Protein AF-A0A358RKX1-F1 (afdb_monomer)

Solvent-accessible surface area (backbone atoms only — not comparable to full-atom values): 10922 Å² total; per-residue (Å²): 132,64,94,82,52,64,42,53,46,71,58,44,53,60,52,51,51,53,29,50,52,50,30,49,77,68,78,38,50,88,91,75,50,57,69,67,59,53,49,50,30,48,45,68,79,21,71,92,40,66,77,56,40,58,68,63,70,51,60,43,44,70,68,74,88,38,34,69,73,56,62,76,40,64,39,56,81,74,34,70,64,44,77,47,78,45,34,66,47,25,94,52,29,77,59,53,50,51,49,52,53,47,47,34,53,57,22,74,23,53,29,32,76,47,74,40,66,69,56,52,62,88,62,90,69,43,12,26,72,73,49,63,51,37,30,56,72,54,54,63,78,46,84,91,42,72,66,50,71,68,52,55,52,50,20,52,50,46,32,49,21,53,55,29,23,74,76,69,71,42,57,60,44,90,96,56,80,83,70,72,52,39,73,50,77,83,89,130

Sequence (188 aa):
RGIFAPKSLKRAKRFFARVRKDLQKRGLDPKTCNSQDLYLAWYRQNKKNLALSMLSTMPVFDGEIVRKDLYKNAYKDEQIPCILGVTKNDLLAPYLERIAKTMMKKGNGKVWLSHFYHPLPGDDKGAWHSADLWYIFGLNQHPWRKFGDADYKLSGELRKRYCEFVKTQSPNPQGYAEWKPNTSKEFY

Radius of gyration: 21.3 Å; Cα contacts (8 Å, |Δi|>4): 224; chains: 1; bounding box: 44×41×56 Å

pLDDT: mean 87.49, std 11.15, range [39.44, 97.94]

Mean predicted aligned error: 6.27 Å

Secondary structure (DSS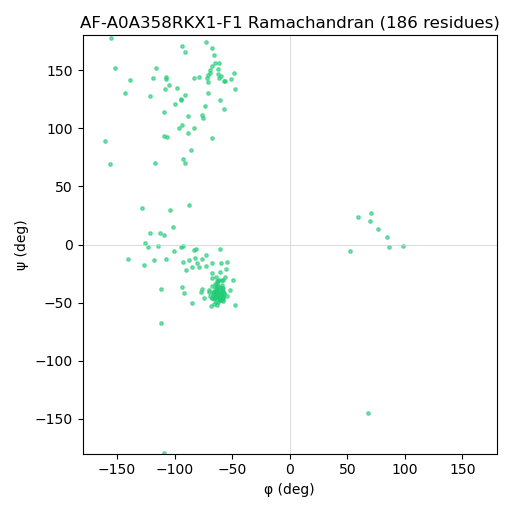P, 8-state):
--TTSPEEHHHHHHHHHHHHHHHHTTT--TTTS-HHHHHHHHHHTTTT-HHHHHHHSS-EE-SSSS-HHHHHHTTTS----EEEEEETB-TTHHHHHHHHHHHHHH-SS-EEEEEE-PPPTTSS--SBTTTTHHHHTTGGG-TTS---HHHHHHHHHHHHHHHHHHHHS----TTS-----B-SSS--

Foldseek 3Di:
DDLQPAAAPVLLVVLVVQLQVQQVVVVHDCVPDDPVSSVVSLCVSCVVPVVVSVVNPHHHCPCPPNPPVCVVCVAPDDDQQDEQEAECLEPCRVPSVVVLVVSLQRHQHFYFYHYHQQAFADDDSTRYDCSCVCLCVVVVPDDPGDDDPVSVVSSVLNVQQVVCCVVPVGSDDPPDDHRGTRNNDDDD

Structure (mmCIF, N/CA/C/O backbone):
data_AF-A0A358RKX1-F1
#
_entry.id   AF-A0A358RKX1-F1
#
loop_
_atom_site.group_PDB
_atom_site.id
_atom_site.type_symbol
_atom_site.label_atom_id
_atom_site.label_alt_id
_atom_site.label_comp_id
_atom_site.label_asym_id
_atom_site.label_entity_id
_atom_site.label_seq_id
_atom_site.pdbx_PDB_ins_code
_atom_site.Cartn_x
_atom_site.Cartn_y
_atom_site.Cartn_z
_atom_site.occupancy
_atom_site.B_iso_or_equiv
_atom_site.auth_seq_id
_atom_site.auth_comp_id
_atom_site.auth_asym_id
_atom_site.auth_atom_id
_atom_site.pdbx_PDB_model_num
ATOM 1 N N . ARG A 1 1 ? -5.593 18.109 6.691 1.00 60.09 1 ARG A N 1
ATOM 2 C CA . ARG A 1 1 ? -5.227 16.675 6.858 1.00 60.09 1 ARG A CA 1
ATOM 3 C C . ARG A 1 1 ? -6.385 15.846 6.315 1.00 60.09 1 ARG A C 1
ATOM 5 O O . ARG A 1 1 ? -7.510 16.156 6.676 1.00 60.09 1 ARG A O 1
ATOM 12 N N . GLY A 1 2 ? -6.135 14.893 5.414 1.00 68.00 2 GLY A N 1
ATOM 13 C CA . GLY A 1 2 ? -7.198 14.101 4.777 1.00 68.00 2 GLY A CA 1
ATOM 14 C C . GLY A 1 2 ? -7.921 13.159 5.745 1.00 68.00 2 GLY A C 1
ATOM 15 O O . GLY A 1 2 ? -7.463 12.939 6.869 1.00 68.00 2 GLY A O 1
ATOM 16 N N . ILE A 1 3 ? -9.036 12.578 5.297 1.00 74.31 3 ILE A N 1
ATOM 17 C CA . ILE A 1 3 ? -9.869 11.671 6.103 1.00 74.31 3 ILE A CA 1
ATOM 18 C C . ILE A 1 3 ? -9.118 10.415 6.575 1.00 74.31 3 ILE A C 1
ATOM 20 O O . ILE A 1 3 ? -9.447 9.896 7.637 1.00 74.31 3 ILE A O 1
ATOM 24 N N . PHE A 1 4 ? -8.051 10.006 5.881 1.00 79.06 4 PHE A N 1
ATOM 25 C CA . PHE A 1 4 ? -7.207 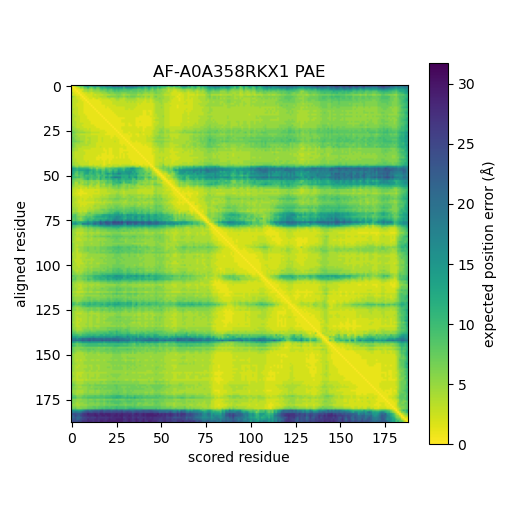8.854 6.232 1.00 79.06 4 PHE A CA 1
ATOM 26 C C . PHE A 1 4 ? -5.987 9.189 7.097 1.00 79.06 4 PHE A C 1
ATOM 28 O O . PHE A 1 4 ? -5.258 8.291 7.498 1.00 79.06 4 PHE A O 1
ATOM 35 N N . ALA A 1 5 ? -5.759 10.463 7.435 1.00 83.25 5 ALA A N 1
ATOM 36 C CA . ALA A 1 5 ? -4.653 10.809 8.325 1.00 83.25 5 ALA A CA 1
ATOM 37 C C . ALA A 1 5 ? -4.841 10.155 9.710 1.00 83.25 5 ALA A C 1
ATOM 39 O O . ALA A 1 5 ? -5.996 10.089 10.176 1.00 83.25 5 ALA A O 1
ATOM 40 N N . PRO A 1 6 ? -3.741 9.766 10.390 1.00 89.19 6 PRO A N 1
ATOM 41 C CA . PRO A 1 6 ? -3.800 9.136 11.699 1.00 89.19 6 PRO A CA 1
ATOM 42 C C . PRO A 1 6 ? -4.657 9.919 12.695 1.00 89.19 6 PRO A C 1
ATOM 44 O O . PRO A 1 6 ? -4.702 11.158 12.690 1.00 89.19 6 PRO A O 1
ATOM 47 N N . LYS A 1 7 ? -5.393 9.200 13.543 1.00 87.19 7 LYS A N 1
ATOM 48 C CA . LYS A 1 7 ? -6.305 9.810 14.524 1.00 87.19 7 LYS A CA 1
ATOM 49 C C . LYS A 1 7 ? -5.602 10.064 15.851 1.00 87.19 7 LYS A C 1
ATOM 51 O O . LYS A 1 7 ? -4.505 9.586 16.101 1.00 87.19 7 LYS A O 1
ATOM 56 N N . SER A 1 8 ? -6.211 10.866 16.724 1.00 89.12 8 SER A N 1
ATOM 57 C CA . SER A 1 8 ? -5.643 11.079 18.057 1.00 89.12 8 SER A CA 1
ATOM 58 C C . SER A 1 8 ? -5.800 9.832 18.924 1.00 89.12 8 SER A C 1
ATOM 60 O O . SER A 1 8 ? -6.862 9.203 18.924 1.00 89.12 8 SER A O 1
ATOM 62 N N . LEU A 1 9 ? -4.792 9.548 19.752 1.00 89.69 9 LEU A N 1
ATOM 63 C CA . LEU A 1 9 ? -4.852 8.481 20.752 1.00 89.69 9 LEU A CA 1
ATOM 64 C C . LEU A 1 9 ? -6.103 8.593 21.645 1.00 89.69 9 LEU A C 1
ATOM 66 O O . LEU A 1 9 ? -6.776 7.600 21.910 1.00 89.69 9 LEU A O 1
ATOM 70 N N . LYS A 1 10 ? -6.502 9.817 22.029 1.00 90.94 10 LYS A N 1
ATOM 71 C CA . LYS A 1 10 ? -7.743 10.081 22.787 1.00 90.94 10 LYS A CA 1
ATOM 72 C C . LYS A 1 10 ? -8.998 9.584 22.061 1.00 90.94 10 LYS A C 1
ATOM 74 O O . LYS A 1 10 ? -9.921 9.080 22.699 1.00 90.94 10 LYS A O 1
ATOM 79 N N . ARG A 1 11 ? -9.084 9.744 20.734 1.00 88.31 11 ARG A N 1
ATOM 80 C CA . ARG A 1 11 ? -10.231 9.254 19.950 1.00 88.31 11 ARG A CA 1
ATOM 81 C C . ARG A 1 11 ? -10.272 7.726 19.948 1.00 88.31 11 ARG A C 1
ATOM 83 O O . ARG A 1 11 ? -11.338 7.178 20.212 1.00 88.31 11 ARG A O 1
ATOM 90 N N . ALA A 1 12 ? -9.136 7.071 19.717 1.00 89.44 12 ALA A N 1
ATOM 91 C CA . ALA A 1 12 ? -9.050 5.614 19.707 1.00 89.44 12 ALA A CA 1
ATOM 92 C C . ALA A 1 12 ? -9.339 5.005 21.087 1.00 89.44 12 ALA A C 1
ATOM 94 O O . ALA A 1 12 ? -10.191 4.128 21.191 1.00 89.44 12 ALA A O 1
ATOM 95 N N . LYS A 1 13 ? -8.753 5.549 22.166 1.00 91.50 13 LYS A N 1
ATOM 96 C CA . LYS A 1 13 ? -9.045 5.124 23.549 1.00 91.50 13 LYS A CA 1
ATOM 97 C C . LYS A 1 13 ? -10.544 5.183 23.862 1.00 91.50 13 LYS A C 1
ATOM 99 O O . LYS A 1 13 ? -11.094 4.229 24.400 1.00 91.50 13 LYS A O 1
ATOM 104 N N . ARG A 1 14 ? -11.235 6.261 23.464 1.00 91.19 14 ARG A N 1
ATOM 105 C CA . ARG A 1 14 ? -12.698 6.380 23.635 1.00 91.19 14 ARG A CA 1
ATOM 106 C C . ARG A 1 14 ? -13.483 5.329 22.854 1.00 91.19 14 ARG A C 1
ATOM 108 O O . ARG A 1 14 ? -14.517 4.878 23.335 1.00 91.19 14 ARG A O 1
ATOM 115 N N . PHE A 1 15 ? -13.037 4.973 21.652 1.00 90.62 15 PHE A N 1
ATOM 116 C CA . PHE A 1 15 ? -13.679 3.931 20.854 1.00 90.62 15 PHE A CA 1
ATOM 117 C C . PHE A 1 15 ? -13.489 2.550 21.500 1.00 90.62 15 PHE A C 1
ATOM 119 O O . PHE A 1 15 ? -14.476 1.886 21.815 1.00 90.62 15 PHE A O 1
ATOM 126 N N . PHE A 1 16 ? -12.249 2.162 21.803 1.00 92.06 16 PHE A N 1
ATOM 127 C CA . PHE A 1 16 ? -11.952 0.853 22.393 1.00 92.06 16 PHE A CA 1
ATOM 128 C C . PHE A 1 16 ? -12.474 0.691 23.826 1.00 92.06 16 PHE A C 1
ATOM 130 O O . PHE A 1 16 ? -12.786 -0.425 24.230 1.00 92.06 16 PHE A O 1
ATOM 137 N N . ALA A 1 17 ? -12.679 1.778 24.577 1.00 94.25 17 ALA A N 1
ATOM 138 C CA . ALA A 1 17 ? -13.387 1.723 25.857 1.00 94.25 17 ALA A CA 1
ATOM 139 C C . ALA A 1 17 ? -14.835 1.219 25.704 1.00 94.25 17 ALA A C 1
ATOM 141 O O . ALA A 1 17 ? -15.315 0.466 26.549 1.00 94.25 17 ALA A O 1
ATOM 142 N N . ARG A 1 18 ? -15.527 1.577 24.611 1.00 93.38 18 ARG A N 1
ATOM 143 C CA . ARG A 1 18 ? -16.876 1.058 24.329 1.00 93.38 18 ARG A CA 1
ATOM 144 C C . ARG A 1 18 ? -16.853 -0.418 23.949 1.00 93.38 18 ARG A C 1
ATOM 146 O O . ARG A 1 18 ? -17.712 -1.160 24.406 1.00 93.38 18 ARG A O 1
ATOM 153 N N . VAL A 1 19 ? -15.854 -0.837 23.169 1.00 93.88 19 VAL A N 1
ATOM 154 C CA . VAL A 1 19 ? -15.639 -2.255 22.831 1.00 93.88 19 VAL A CA 1
ATOM 155 C C . VAL A 1 19 ? -15.394 -3.072 24.102 1.00 93.88 19 VAL A C 1
ATOM 157 O O . VAL A 1 19 ? -16.074 -4.067 24.331 1.00 93.88 19 VAL A O 1
ATOM 160 N N . ARG A 1 20 ? -14.506 -2.601 24.988 1.00 96.06 20 ARG A N 1
ATOM 161 C CA . ARG A 1 20 ? -14.236 -3.241 26.284 1.00 96.06 20 ARG A CA 1
ATOM 162 C C . ARG A 1 20 ? -15.493 -3.333 27.149 1.00 96.06 20 ARG A C 1
ATOM 164 O O . ARG A 1 20 ? -15.754 -4.385 27.717 1.00 96.06 20 ARG A O 1
ATOM 171 N N . LYS A 1 21 ? -16.296 -2.267 27.210 1.00 96.81 21 LYS A N 1
ATOM 172 C CA . LYS A 1 21 ? -17.567 -2.268 27.949 1.00 96.81 21 LYS A CA 1
ATOM 173 C C . LYS A 1 21 ? -18.568 -3.283 27.379 1.00 96.81 21 LYS A C 1
ATOM 175 O O . LYS A 1 21 ? -19.324 -3.871 28.142 1.00 96.81 21 LYS A O 1
ATOM 180 N N . ASP A 1 22 ? -18.593 -3.490 26.061 1.00 96.19 22 ASP A N 1
ATOM 181 C CA . ASP A 1 22 ? -19.456 -4.497 25.423 1.00 96.19 22 ASP A CA 1
ATOM 182 C C . ASP A 1 22 ? -19.051 -5.933 25.794 1.00 96.19 22 ASP A C 1
ATOM 184 O O . ASP A 1 22 ? -19.928 -6.751 26.076 1.00 96.19 22 ASP A O 1
ATOM 188 N N . LEU A 1 23 ? -17.745 -6.212 25.848 1.00 97.69 23 LEU A N 1
ATOM 189 C CA . LEU A 1 23 ? -17.196 -7.501 26.287 1.00 97.69 23 LEU A CA 1
ATOM 190 C C . LEU A 1 23 ? -17.444 -7.751 27.777 1.00 97.69 23 LEU A C 1
ATOM 192 O O . LEU A 1 23 ? -17.953 -8.804 28.146 1.00 97.69 23 LEU A O 1
ATOM 196 N N . GLN A 1 24 ? -17.194 -6.750 28.624 1.00 97.25 24 GLN A N 1
ATOM 197 C CA . GLN A 1 24 ? -17.423 -6.846 30.070 1.00 97.25 24 GLN A CA 1
ATOM 198 C C . GLN A 1 24 ? -18.882 -7.165 30.409 1.00 97.25 24 GLN A C 1
ATOM 200 O O . GLN A 1 24 ? -19.143 -8.004 31.263 1.00 97.25 24 GLN A O 1
ATOM 205 N N . LYS A 1 25 ? -19.845 -6.565 29.694 1.00 97.31 25 LYS A N 1
ATOM 206 C CA . LYS A 1 25 ? -21.278 -6.888 29.837 1.00 97.31 25 LYS A CA 1
ATOM 207 C C . LYS A 1 25 ? -21.621 -8.351 29.534 1.00 97.31 25 LYS A C 1
ATOM 209 O O . LYS A 1 25 ? -22.721 -8.783 29.849 1.00 97.31 25 LYS A O 1
ATOM 214 N N . ARG A 1 26 ? -20.717 -9.077 28.880 1.00 96.44 26 ARG A N 1
ATOM 215 C CA . ARG A 1 26 ? -20.855 -10.486 28.497 1.00 96.44 26 ARG A CA 1
ATOM 216 C C . ARG A 1 26 ? -19.947 -11.403 29.318 1.00 96.44 26 ARG A C 1
ATOM 218 O O . ARG A 1 26 ? -19.833 -12.570 28.981 1.00 96.44 26 ARG A O 1
ATOM 225 N N . GLY A 1 27 ? -19.290 -10.881 30.357 1.00 97.56 27 GLY A N 1
ATOM 226 C CA . GLY A 1 27 ? -18.341 -11.648 31.167 1.00 97.56 27 GLY A CA 1
ATOM 227 C C . GLY A 1 27 ? -17.045 -12.000 30.433 1.00 97.56 27 GLY A C 1
ATOM 228 O O . GLY A 1 27 ? -16.360 -12.933 30.833 1.00 97.56 27 GLY A O 1
ATOM 229 N N . LEU A 1 28 ? -16.709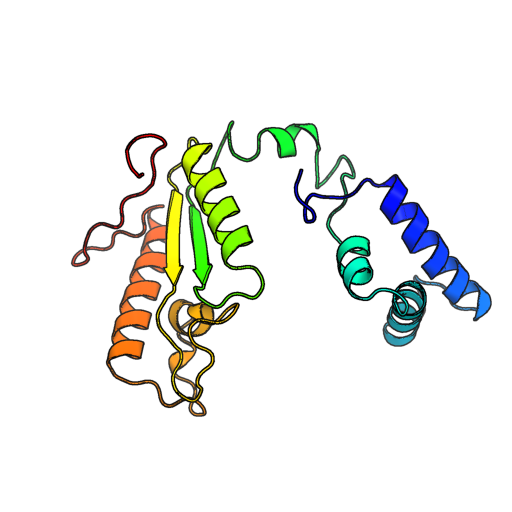 -11.281 29.357 1.00 97.88 28 LEU A N 1
ATOM 230 C CA . LEU A 1 28 ? -15.543 -11.567 28.523 1.00 97.88 28 LEU A CA 1
ATOM 231 C C . LEU A 1 28 ? -14.406 -10.572 28.784 1.00 97.88 28 LEU A C 1
ATOM 233 O O . LEU A 1 28 ? -14.630 -9.357 28.844 1.00 97.88 28 LEU A O 1
ATOM 237 N N . ASP A 1 29 ? -13.176 -11.081 28.869 1.00 95.94 29 ASP A N 1
ATOM 238 C CA . ASP A 1 29 ? -11.952 -10.274 28.884 1.00 95.94 29 ASP A CA 1
ATOM 239 C C . ASP A 1 29 ? -11.386 -10.168 27.455 1.00 95.94 29 ASP A C 1
ATOM 241 O O . ASP A 1 29 ? -11.126 -11.196 26.829 1.00 95.94 29 ASP A O 1
ATOM 245 N N . PRO A 1 30 ? -11.157 -8.950 26.918 1.00 94.50 30 PRO A N 1
ATOM 246 C CA . PRO A 1 30 ? -10.557 -8.761 25.594 1.00 94.50 30 PRO A CA 1
ATOM 247 C C . PRO A 1 30 ? -9.201 -9.450 25.383 1.00 94.50 30 PRO A C 1
ATOM 249 O O . PRO A 1 30 ? -8.801 -9.608 24.233 1.00 94.50 30 PRO A O 1
ATOM 252 N N . LYS A 1 31 ? -8.463 -9.788 26.447 1.00 94.62 31 LYS A N 1
ATOM 253 C CA . LYS A 1 31 ? -7.162 -10.465 26.346 1.00 94.62 31 LYS A CA 1
ATOM 254 C C . LYS A 1 31 ? -7.267 -11.983 26.223 1.00 94.62 31 LYS A C 1
ATOM 256 O O . LYS A 1 31 ? -6.293 -12.601 25.806 1.00 94.62 31 LYS A O 1
ATOM 261 N N . THR A 1 32 ? -8.396 -12.574 26.608 1.00 97.12 32 THR A N 1
ATOM 262 C CA . THR A 1 32 ? -8.551 -14.036 26.701 1.00 97.12 32 THR A CA 1
ATOM 263 C C . THR A 1 32 ? -9.751 -14.574 25.927 1.00 97.12 32 THR A C 1
ATOM 265 O O . THR A 1 32 ? -9.796 -15.768 25.644 1.00 97.12 32 THR A O 1
ATOM 268 N N . CYS A 1 33 ? -10.717 -13.729 25.552 1.00 97.38 33 CYS A N 1
ATOM 269 C CA . CYS A 1 33 ? -11.839 -14.149 24.720 1.00 97.38 33 CYS A CA 1
ATOM 270 C C . CYS A 1 33 ? -11.376 -14.572 23.319 1.00 97.38 33 CYS A C 1
ATOM 272 O O . CYS A 1 33 ? -10.357 -14.099 22.810 1.00 97.38 33 CYS A O 1
ATOM 274 N N . ASN A 1 34 ? -12.170 -15.412 22.653 1.00 97.88 34 ASN A N 1
ATOM 275 C CA . ASN A 1 34 ? -11.898 -15.788 21.269 1.00 97.88 34 ASN A CA 1
ATOM 276 C C . ASN A 1 34 ? -12.023 -14.579 20.311 1.00 97.88 34 ASN A C 1
ATOM 278 O O . ASN A 1 34 ? -12.619 -13.540 20.619 1.00 97.88 34 ASN A O 1
ATOM 282 N N . SER A 1 35 ? -11.457 -14.727 19.113 1.00 96.69 35 SER A N 1
ATOM 283 C CA . SER A 1 35 ? -11.425 -13.672 18.094 1.00 96.69 35 SER A CA 1
ATOM 284 C C . SER A 1 35 ? -12.816 -13.271 17.595 1.00 96.69 35 SER A C 1
ATOM 286 O O . SER A 1 35 ? -13.040 -12.095 17.299 1.00 96.69 35 SER A O 1
ATOM 288 N N . GLN A 1 36 ? -13.758 -14.215 17.535 1.00 97.06 36 GLN A N 1
ATOM 289 C CA . GLN A 1 36 ? -15.128 -13.961 17.098 1.00 97.06 36 GLN A CA 1
ATOM 290 C C . GLN A 1 36 ? -15.849 -13.022 18.069 1.00 97.06 36 GLN A C 1
ATOM 292 O O . GLN A 1 36 ? -16.467 -12.050 17.632 1.00 97.06 36 GLN A O 1
ATOM 297 N N . ASP A 1 37 ? -15.731 -13.244 19.374 1.00 97.31 37 ASP A N 1
ATOM 298 C CA . ASP A 1 37 ? -16.343 -12.391 20.388 1.00 97.31 37 ASP A CA 1
ATOM 299 C C . ASP A 1 37 ? -15.755 -10.981 20.384 1.00 97.31 37 ASP A C 1
ATOM 301 O O . ASP A 1 37 ? -16.502 -9.994 20.414 1.00 97.31 37 ASP A O 1
ATOM 305 N N . LEU A 1 38 ? -14.427 -10.870 20.271 1.00 95.12 38 LEU A N 1
ATOM 306 C CA . LEU A 1 38 ? -13.741 -9.586 20.147 1.00 95.12 38 LEU A CA 1
ATOM 307 C C . LEU A 1 38 ? -14.200 -8.822 18.894 1.00 95.12 38 LEU A C 1
ATOM 309 O O . LEU A 1 38 ? -14.538 -7.634 18.974 1.00 95.12 38 LEU A O 1
ATOM 313 N N . TYR A 1 39 ? -14.268 -9.506 17.748 1.00 92.88 39 TYR A N 1
ATOM 314 C CA . TYR A 1 39 ? -14.760 -8.933 16.497 1.00 92.88 39 TYR A CA 1
ATOM 315 C C . TYR A 1 39 ? -16.217 -8.486 16.616 1.00 92.88 39 TYR A C 1
ATOM 317 O O . TYR A 1 39 ? -16.549 -7.365 16.232 1.00 92.88 39 TYR A O 1
ATOM 325 N N . LEU A 1 40 ? -17.097 -9.313 17.184 1.00 93.56 40 LEU A N 1
ATOM 326 C CA . LEU A 1 40 ? -18.510 -8.979 17.334 1.00 93.56 40 LEU A CA 1
ATOM 327 C C . LEU A 1 40 ? -18.713 -7.793 18.280 1.00 93.56 40 LEU A C 1
ATOM 329 O O . LEU A 1 40 ? -19.553 -6.932 18.003 1.00 93.56 40 LEU A O 1
ATOM 333 N N . ALA A 1 41 ? -17.933 -7.699 19.359 1.00 94.00 41 ALA A N 1
ATOM 334 C CA . ALA A 1 41 ? -17.956 -6.544 20.248 1.00 94.00 41 ALA A CA 1
ATOM 335 C C . ALA A 1 41 ? -17.543 -5.260 19.520 1.00 94.00 41 ALA A C 1
ATOM 337 O O . ALA A 1 41 ? -18.236 -4.243 19.622 1.00 94.00 41 ALA A O 1
ATOM 338 N N . TRP A 1 42 ? -16.469 -5.314 18.727 1.00 92.06 42 TRP A N 1
ATOM 339 C CA . TRP A 1 42 ? -16.057 -4.217 17.851 1.00 92.06 42 TRP A CA 1
ATOM 340 C C . TRP A 1 42 ? -17.143 -3.862 16.826 1.00 92.06 42 TRP A C 1
ATOM 342 O O . TRP A 1 42 ? -17.505 -2.693 16.674 1.00 92.06 42 TRP A O 1
ATOM 352 N N . TYR A 1 43 ? -17.713 -4.861 16.157 1.00 90.06 43 TYR A N 1
ATOM 353 C CA . TYR A 1 43 ? -18.702 -4.697 15.098 1.00 90.06 43 TYR A CA 1
ATOM 354 C C . TYR A 1 43 ? -19.976 -4.028 15.622 1.00 90.06 43 TYR A C 1
ATOM 356 O O . TYR A 1 43 ? -20.469 -3.078 15.014 1.00 90.06 43 TYR A O 1
ATOM 364 N N . ARG A 1 44 ? -20.464 -4.413 16.809 1.00 90.75 44 ARG A N 1
ATOM 365 C CA . ARG A 1 44 ? -21.620 -3.768 17.464 1.00 90.75 44 ARG A CA 1
ATOM 366 C C . ARG A 1 44 ? -21.408 -2.273 17.718 1.00 90.75 44 ARG A C 1
ATOM 368 O O . ARG A 1 44 ? -22.375 -1.520 17.640 1.00 90.75 44 ARG A O 1
ATOM 375 N N . GLN A 1 45 ? -20.169 -1.823 17.946 1.00 88.88 45 GLN A N 1
ATOM 376 C CA . GLN A 1 45 ? -19.868 -0.392 18.105 1.00 88.88 45 GLN A CA 1
ATOM 377 C C . GLN A 1 45 ? -19.860 0.383 16.780 1.00 88.88 45 GLN A C 1
ATOM 379 O O . GLN A 1 45 ? -19.859 1.613 16.796 1.00 88.88 45 GLN A O 1
ATOM 384 N N . ASN A 1 46 ? -19.859 -0.323 15.648 1.00 83.44 46 ASN A N 1
ATOM 385 C CA . ASN A 1 46 ? -19.730 0.241 14.308 1.00 83.44 46 ASN A CA 1
ATOM 386 C C . ASN A 1 46 ? -20.944 0.002 13.402 1.00 83.44 46 ASN A C 1
ATOM 388 O O . ASN A 1 46 ? -21.064 0.672 12.381 1.00 83.44 46 ASN A O 1
ATOM 392 N N . LYS A 1 47 ? -21.867 -0.899 13.772 1.00 73.44 47 LYS A N 1
ATOM 393 C CA . LYS A 1 47 ? -23.044 -1.291 12.970 1.00 73.44 47 LYS A CA 1
ATOM 394 C C . LYS A 1 47 ? -23.866 -0.122 12.415 1.00 73.44 47 LYS A C 1
ATOM 396 O O . LYS A 1 47 ? -24.461 -0.256 11.356 1.00 73.44 47 LYS A O 1
ATOM 401 N N . LYS A 1 48 ? -23.904 1.018 13.113 1.00 66.81 48 LYS A N 1
ATOM 402 C CA . LYS A 1 48 ? -24.669 2.203 12.689 1.00 66.81 48 LYS A CA 1
ATOM 403 C C . LYS A 1 48 ? -23.945 3.076 11.654 1.00 66.81 48 LYS A C 1
ATOM 405 O O . LYS A 1 48 ? -24.560 3.984 11.111 1.00 66.81 48 LYS A O 1
ATOM 410 N N . ASN A 1 49 ? -22.651 2.851 11.407 1.00 71.25 49 ASN A N 1
ATOM 411 C CA . ASN A 1 49 ? -21.873 3.595 10.420 1.00 71.25 49 ASN A CA 1
ATOM 412 C C . ASN A 1 49 ? -20.603 2.816 10.020 1.00 71.25 49 ASN A C 1
ATOM 414 O O . ASN A 1 49 ? -19.536 2.980 10.616 1.00 71.25 49 ASN A O 1
ATOM 418 N N . LEU A 1 50 ? -20.722 1.972 8.992 1.00 63.75 50 LEU A N 1
ATOM 419 C CA . LEU A 1 50 ? -19.624 1.135 8.498 1.00 63.75 50 LEU A CA 1
ATOM 420 C C . LEU A 1 50 ? -18.438 1.972 7.975 1.00 63.75 50 LEU A C 1
ATOM 422 O O . LEU A 1 50 ? -17.286 1.607 8.165 1.00 63.75 50 LEU A O 1
ATOM 426 N N . ALA A 1 51 ? -18.683 3.161 7.417 1.00 66.19 51 ALA A N 1
ATOM 427 C CA . ALA A 1 51 ? -17.606 4.071 7.016 1.00 66.19 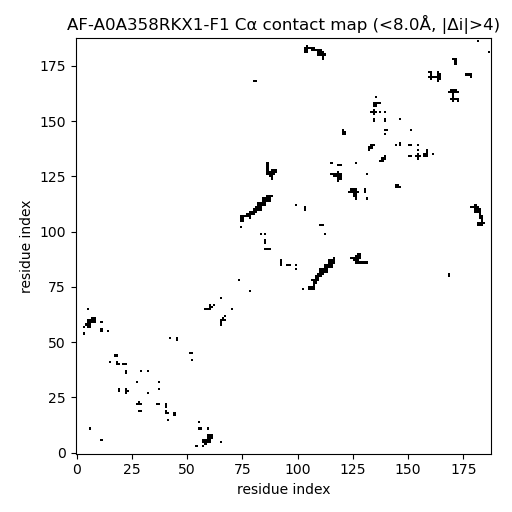51 ALA A CA 1
ATOM 428 C C . ALA A 1 51 ? -16.788 4.590 8.223 1.00 66.19 51 ALA A C 1
ATOM 430 O O . ALA A 1 51 ? -15.569 4.759 8.137 1.00 66.19 51 ALA A O 1
ATOM 431 N N . LEU A 1 52 ? -17.425 4.792 9.385 1.00 64.31 52 LEU A N 1
ATOM 432 C CA . LEU A 1 52 ? -16.736 5.116 10.640 1.00 64.31 52 LEU A CA 1
ATOM 433 C C . LEU A 1 52 ? -15.987 3.918 11.242 1.00 64.31 52 LEU A C 1
ATOM 435 O O . LEU A 1 52 ? -15.091 4.144 12.063 1.00 64.31 52 LEU A O 1
ATOM 439 N N . SER A 1 53 ? -16.305 2.681 10.844 1.00 70.00 53 SER A N 1
ATOM 440 C CA . SER A 1 53 ? -15.618 1.486 11.344 1.00 70.00 53 SER A CA 1
ATOM 441 C C . SER A 1 53 ? -14.159 1.463 10.911 1.00 70.00 53 SER A C 1
ATOM 443 O O . SER A 1 53 ? -13.284 1.340 11.766 1.00 70.00 53 SER A O 1
ATOM 445 N N . MET A 1 54 ? -13.891 1.724 9.626 1.00 72.56 54 MET A N 1
ATOM 446 C CA . MET A 1 54 ? -12.526 1.882 9.113 1.00 72.56 54 MET A CA 1
ATOM 447 C C . MET A 1 54 ? -11.784 3.005 9.839 1.00 72.56 54 MET A C 1
ATOM 449 O O . MET A 1 54 ? -10.655 2.833 10.286 1.00 72.56 54 MET A O 1
ATOM 453 N N . LEU A 1 55 ? -12.432 4.157 10.036 1.00 73.56 55 LEU A N 1
ATOM 454 C CA . LEU A 1 55 ? -11.818 5.308 10.710 1.00 73.56 55 LEU A CA 1
ATOM 455 C C . LEU A 1 55 ? -11.529 5.078 12.201 1.00 73.56 55 LEU A C 1
ATOM 457 O O . LEU A 1 55 ? -10.793 5.867 12.801 1.00 73.56 55 LEU A O 1
ATOM 461 N N . SER A 1 56 ? -12.120 4.048 12.806 1.00 78.38 56 SER A N 1
ATOM 462 C CA . SER A 1 56 ? -11.934 3.712 14.220 1.00 78.38 56 SER A CA 1
ATOM 463 C C . SER A 1 56 ? -10.728 2.803 14.462 1.00 78.38 56 SER A C 1
ATOM 465 O O . SER A 1 56 ? -10.284 2.699 15.604 1.00 78.38 56 SER A O 1
ATOM 467 N N . THR A 1 57 ? -10.173 2.207 13.404 1.00 82.69 57 THR A N 1
ATOM 468 C CA . THR A 1 57 ? -9.004 1.313 13.447 1.00 82.69 57 THR A CA 1
ATOM 469 C C . THR A 1 57 ? -7.840 1.801 12.581 1.00 82.69 57 THR A C 1
ATOM 471 O O . THR A 1 57 ? -6.870 1.076 12.393 1.00 82.69 57 THR A O 1
ATOM 474 N N . MET A 1 58 ? -7.908 3.033 12.069 1.00 86.31 58 MET A N 1
ATOM 475 C CA . MET A 1 58 ? -6.767 3.686 11.418 1.00 86.31 58 MET A CA 1
ATOM 476 C C . MET A 1 58 ? -5.596 3.860 12.397 1.00 86.31 58 MET A C 1
ATOM 478 O O . MET A 1 58 ? -5.841 3.994 13.603 1.00 86.31 58 MET A O 1
ATOM 482 N N . PRO A 1 59 ? -4.349 3.970 11.893 1.00 90.06 59 PRO A N 1
ATOM 483 C CA . PRO A 1 59 ? -3.203 4.339 12.715 1.00 90.06 59 PRO A CA 1
ATOM 484 C C . PRO A 1 59 ? -3.494 5.568 13.586 1.00 90.06 59 PRO A C 1
ATOM 486 O O . PRO A 1 59 ? -4.254 6.473 13.211 1.00 90.06 59 PRO A O 1
ATOM 489 N N . VAL A 1 60 ? -2.888 5.614 14.769 1.00 92.00 60 VAL A N 1
ATOM 490 C CA . VAL A 1 60 ? -3.089 6.691 15.742 1.00 92.00 60 VAL A CA 1
ATOM 491 C C . VAL A 1 60 ? -1.780 7.395 16.006 1.00 92.00 60 VAL A C 1
ATOM 493 O O . VAL A 1 60 ? -0.756 6.741 16.084 1.00 92.00 60 VAL A O 1
ATOM 496 N N . PHE A 1 61 ? -1.819 8.713 16.191 1.00 92.75 61 PHE A N 1
ATOM 497 C CA . PHE A 1 61 ? -0.678 9.451 16.719 1.00 92.75 61 PHE A CA 1
ATOM 498 C C . PHE A 1 61 ? -0.453 9.056 18.182 1.00 92.75 61 PHE A C 1
ATOM 500 O O . PHE A 1 61 ? -1.085 9.636 19.075 1.00 92.75 61 PHE A O 1
ATOM 507 N N . ASP A 1 62 ? 0.388 8.051 18.390 1.00 91.31 62 ASP A N 1
ATOM 508 C CA . ASP A 1 62 ? 0.799 7.501 19.683 1.00 91.31 62 ASP A CA 1
ATOM 509 C C . ASP A 1 62 ? 2.046 8.194 20.246 1.00 91.31 62 ASP A C 1
ATOM 511 O O . ASP A 1 62 ? 2.214 8.223 21.458 1.00 91.31 62 ASP A O 1
ATOM 515 N N . GLY A 1 63 ? 2.846 8.837 19.389 1.00 91.19 63 GLY A N 1
ATOM 516 C CA . GLY A 1 63 ? 4.110 9.463 19.778 1.00 91.19 63 GLY A CA 1
ATOM 517 C C . GLY A 1 63 ? 5.303 8.504 19.771 1.00 91.19 63 GLY A C 1
ATOM 518 O O . GLY A 1 63 ? 6.420 8.964 19.976 1.00 91.19 63 GLY A O 1
ATOM 519 N N . GLU A 1 6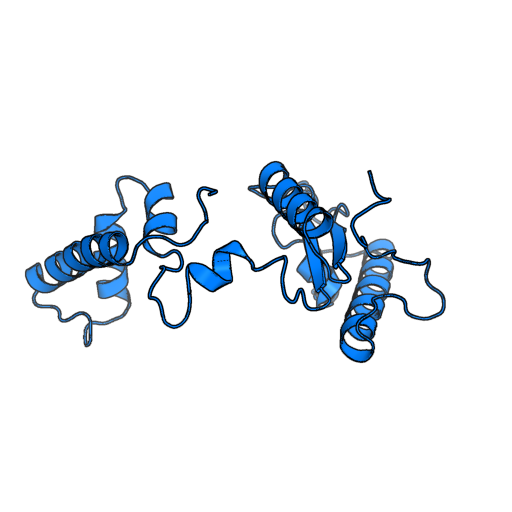4 ? 5.078 7.225 19.467 1.00 90.50 64 GLU A N 1
ATOM 520 C CA . GLU A 1 64 ? 6.109 6.186 19.401 1.00 90.50 64 GLU A CA 1
ATOM 521 C C . GLU A 1 64 ? 6.301 5.736 17.951 1.00 90.50 64 GLU A C 1
ATOM 523 O O . GLU A 1 64 ? 7.313 6.067 17.336 1.00 90.50 64 GLU A O 1
ATOM 528 N N . ILE A 1 65 ? 5.295 5.070 17.371 1.00 89.19 65 ILE A N 1
ATOM 529 C CA . ILE A 1 65 ? 5.324 4.582 15.987 1.00 89.19 65 ILE A CA 1
ATOM 530 C C . ILE A 1 65 ? 4.891 5.692 15.028 1.00 89.19 65 ILE A C 1
ATOM 532 O O . ILE A 1 65 ? 5.568 5.996 14.046 1.00 89.19 65 ILE A O 1
ATOM 536 N N . VAL A 1 66 ? 3.754 6.334 15.305 1.00 90.94 66 VAL A N 1
ATOM 537 C CA . VAL A 1 66 ? 3.211 7.406 14.467 1.00 90.94 66 VAL A CA 1
ATOM 538 C C . VAL A 1 66 ? 3.405 8.738 15.174 1.00 90.94 66 VAL A C 1
ATOM 540 O O . VAL A 1 66 ? 2.578 9.230 15.951 1.00 90.94 66 VAL A O 1
ATOM 543 N N . ARG A 1 67 ? 4.523 9.370 14.845 1.00 89.75 67 ARG A N 1
ATOM 544 C CA . ARG A 1 67 ? 4.957 10.640 15.418 1.00 89.75 67 ARG A CA 1
ATOM 545 C C . ARG A 1 67 ? 4.458 11.838 14.616 1.00 89.75 67 ARG A C 1
ATOM 547 O O . ARG A 1 67 ? 4.607 11.905 13.399 1.00 89.75 67 ARG A O 1
ATOM 554 N N . LYS A 1 68 ? 3.819 12.805 15.289 1.00 87.81 68 LYS A N 1
ATOM 555 C CA . LYS A 1 68 ? 3.208 13.982 14.629 1.00 87.81 68 LYS A CA 1
ATOM 556 C C . LYS A 1 68 ? 4.234 14.919 14.004 1.00 87.81 68 LYS A C 1
ATOM 558 O O . LYS A 1 68 ? 3.907 15.569 13.013 1.00 87.81 68 LYS A O 1
ATOM 563 N N . ASP A 1 69 ? 5.382 15.053 14.646 1.00 86.19 69 ASP A N 1
ATOM 564 C CA . ASP A 1 69 ? 6.540 15.822 14.207 1.00 86.19 69 ASP A CA 1
ATOM 565 C C . ASP A 1 69 ? 7.095 15.242 12.901 1.00 86.19 69 ASP A C 1
ATOM 567 O O . ASP A 1 69 ? 7.092 15.951 11.898 1.00 86.19 69 ASP A O 1
ATOM 571 N N . LEU A 1 70 ? 7.372 13.934 12.854 1.00 83.31 70 LEU A N 1
ATOM 572 C CA . LEU A 1 70 ? 7.827 13.252 11.635 1.00 83.31 70 LEU A CA 1
ATOM 573 C C . LEU A 1 70 ? 6.759 13.252 10.530 1.00 83.31 70 LEU A C 1
ATOM 575 O O . LEU A 1 70 ? 7.040 13.547 9.374 1.00 83.31 70 LEU A O 1
ATOM 579 N N . TYR A 1 71 ? 5.489 13.013 10.875 1.00 82.75 71 TYR A N 1
ATOM 580 C CA . TYR A 1 71 ? 4.398 12.944 9.894 1.00 82.75 71 TYR A CA 1
ATOM 581 C C . TYR A 1 71 ? 4.191 14.257 9.118 1.00 82.75 71 TYR A C 1
ATOM 583 O O . TYR A 1 71 ? 3.729 14.242 7.978 1.00 82.75 71 TYR A O 1
ATOM 591 N N . LYS A 1 72 ? 4.484 15.419 9.722 1.00 77.44 72 LYS A N 1
ATOM 592 C CA . LYS A 1 72 ? 4.382 16.716 9.025 1.00 77.44 72 LYS A CA 1
ATOM 593 C C . LYS A 1 72 ? 5.427 16.861 7.917 1.00 77.44 72 LYS A C 1
ATOM 595 O O . LYS A 1 72 ? 5.141 17.534 6.925 1.00 77.44 72 LYS A O 1
ATOM 600 N N . ASN A 1 73 ? 6.572 16.207 8.084 1.00 75.06 73 ASN A N 1
ATOM 601 C CA . ASN A 1 73 ? 7.727 16.313 7.204 1.00 75.06 73 ASN A CA 1
ATOM 602 C C . ASN A 1 73 ? 8.015 15.022 6.431 1.00 75.06 73 ASN A C 1
ATOM 604 O O . ASN A 1 73 ? 9.030 14.948 5.751 1.00 75.06 73 ASN A O 1
ATOM 608 N N . ALA A 1 74 ? 7.112 14.037 6.469 1.00 71.19 74 ALA A N 1
ATOM 609 C CA . ALA A 1 74 ? 7.308 12.702 5.891 1.00 71.19 74 ALA A CA 1
ATOM 610 C C . ALA A 1 74 ? 7.694 12.684 4.397 1.00 71.19 74 ALA A C 1
ATOM 612 O O . ALA A 1 74 ? 8.129 11.657 3.893 1.00 71.19 74 ALA A O 1
ATOM 613 N N . TYR A 1 75 ? 7.523 13.802 3.688 1.00 70.50 75 TYR A N 1
ATOM 614 C CA . TYR A 1 75 ? 7.877 13.952 2.274 1.00 70.50 75 TYR A CA 1
ATOM 615 C C . TYR A 1 75 ? 9.011 14.957 2.026 1.00 70.50 75 TYR A C 1
ATOM 617 O O . TYR A 1 75 ? 9.337 15.208 0.878 1.00 70.50 75 TYR A O 1
ATOM 625 N N . LYS A 1 76 ? 9.550 15.606 3.061 1.00 67.94 76 LYS A N 1
ATOM 626 C CA . LYS A 1 76 ? 10.442 16.765 2.912 1.00 67.94 76 LYS A CA 1
ATOM 627 C C . LYS A 1 76 ? 11.875 16.502 3.324 1.00 67.94 76 LYS A C 1
ATOM 629 O O . LYS A 1 76 ? 12.762 17.042 2.678 1.00 67.94 76 LYS A O 1
ATOM 634 N N . ASP A 1 77 ? 12.080 15.739 4.391 1.00 62.28 77 ASP A N 1
ATOM 635 C CA . ASP A 1 77 ? 13.398 15.714 5.020 1.00 62.28 77 ASP A CA 1
ATOM 636 C C . ASP A 1 77 ? 14.237 14.550 4.466 1.00 62.28 77 ASP A C 1
ATOM 638 O O . ASP A 1 77 ? 15.403 14.756 4.161 1.00 62.28 77 ASP A O 1
ATOM 642 N N . GLU A 1 78 ? 13.644 13.383 4.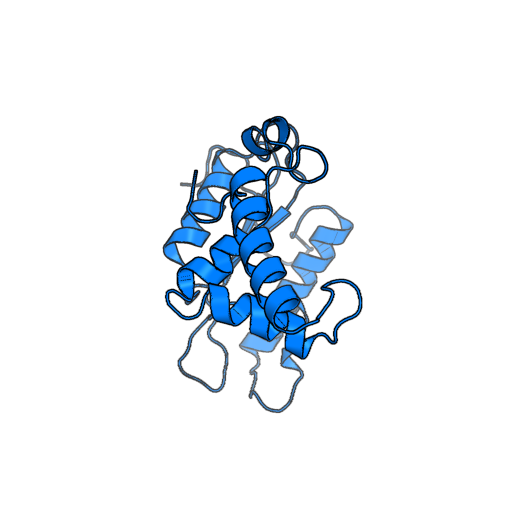175 1.00 66.00 78 GLU A N 1
ATOM 643 C CA . GLU A 1 78 ? 14.373 12.200 3.676 1.00 66.00 78 GLU A CA 1
ATOM 644 C C . GLU A 1 78 ? 13.449 11.245 2.897 1.00 66.00 78 GLU A C 1
ATOM 646 O O . GLU A 1 78 ? 13.099 10.158 3.366 1.00 66.00 78 GLU A O 1
ATOM 651 N N . GLN A 1 79 ? 12.980 11.634 1.706 1.00 73.81 79 GLN A N 1
ATOM 652 C CA . GLN A 1 79 ? 12.179 10.699 0.916 1.00 73.81 79 GLN A CA 1
ATOM 653 C C . GLN A 1 79 ? 13.068 9.630 0.262 1.00 73.81 79 GLN A C 1
ATOM 655 O O . GLN A 1 79 ? 13.777 9.893 -0.709 1.00 73.81 79 GLN A O 1
ATOM 660 N N . ILE A 1 80 ? 12.971 8.401 0.772 1.00 84.44 80 ILE A N 1
ATOM 661 C CA . ILE A 1 80 ? 13.562 7.204 0.159 1.00 84.44 80 ILE A CA 1
ATOM 662 C C . ILE A 1 80 ? 13.017 7.060 -1.272 1.00 84.44 80 ILE A C 1
ATOM 664 O O . ILE A 1 80 ? 11.819 7.302 -1.481 1.00 84.44 80 ILE A O 1
ATOM 668 N N . PRO A 1 81 ? 13.850 6.657 -2.255 1.00 89.00 81 PRO A N 1
ATOM 669 C CA . PRO A 1 81 ? 13.369 6.322 -3.585 1.00 89.00 81 PRO A CA 1
ATOM 670 C C . PRO A 1 81 ? 12.150 5.401 -3.512 1.00 89.00 81 PRO A C 1
ATOM 672 O O . PRO A 1 81 ? 12.147 4.438 -2.744 1.00 89.00 81 PRO A O 1
ATOM 675 N N . CYS A 1 82 ? 11.099 5.683 -4.283 1.00 91.31 82 CYS A N 1
ATOM 676 C CA . CYS A 1 82 ? 9.906 4.838 -4.273 1.00 91.31 82 CYS A CA 1
ATOM 677 C C . CYS A 1 82 ? 9.142 4.843 -5.596 1.00 91.31 82 CYS A C 1
ATOM 679 O O . CYS A 1 82 ? 9.126 5.828 -6.335 1.00 91.31 82 CYS A O 1
ATOM 681 N N . ILE A 1 83 ? 8.457 3.730 -5.859 1.00 93.31 83 ILE A N 1
ATOM 682 C CA . ILE A 1 83 ? 7.431 3.630 -6.895 1.00 93.31 83 ILE A CA 1
ATOM 683 C C . ILE A 1 83 ? 6.070 3.744 -6.202 1.00 93.31 83 ILE A C 1
ATOM 685 O O . ILE A 1 83 ? 5.742 2.943 -5.328 1.00 93.31 83 ILE A O 1
ATOM 689 N N . LEU A 1 84 ? 5.274 4.738 -6.587 1.00 92.06 84 LEU A N 1
ATOM 690 C CA . LEU A 1 84 ? 3.894 4.910 -6.142 1.00 92.06 84 LEU A CA 1
ATOM 691 C C . LEU A 1 84 ? 2.953 4.264 -7.156 1.00 92.06 84 LEU A C 1
ATOM 693 O O . LEU A 1 84 ? 2.995 4.616 -8.329 1.00 92.06 84 LEU A O 1
ATOM 697 N N . GLY A 1 85 ? 2.103 3.341 -6.710 1.00 92.44 85 GLY A N 1
ATOM 698 C CA . GLY A 1 85 ? 1.090 2.697 -7.546 1.00 92.44 85 GLY A CA 1
ATOM 699 C C . GLY A 1 85 ? -0.282 3.346 -7.393 1.00 92.44 85 GLY A C 1
ATOM 700 O O . GLY A 1 85 ? -0.724 3.608 -6.274 1.00 92.44 85 GLY A O 1
ATOM 701 N N . VAL A 1 86 ? -0.962 3.592 -8.511 1.00 94.38 86 VAL A N 1
ATOM 702 C CA . VAL A 1 86 ? -2.386 3.949 -8.561 1.00 94.38 86 VAL A CA 1
ATOM 703 C C . VAL A 1 86 ? -3.053 3.212 -9.719 1.00 94.38 86 VAL A C 1
ATOM 705 O O . VAL A 1 86 ? -2.465 3.070 -10.790 1.00 94.38 86 VAL A O 1
ATOM 708 N N . THR A 1 87 ? -4.286 2.752 -9.521 1.00 96.00 87 THR A N 1
ATOM 709 C CA . THR A 1 87 ? -5.064 2.045 -10.550 1.00 96.00 87 THR A CA 1
ATOM 710 C C . THR A 1 87 ? -6.192 2.942 -11.070 1.00 96.00 87 THR A C 1
ATOM 712 O O . THR A 1 87 ? -6.771 3.725 -10.314 1.00 96.00 87 THR A O 1
ATOM 715 N N . LYS A 1 88 ? -6.489 2.881 -12.375 1.00 94.69 88 LYS A N 1
ATOM 716 C CA . LYS A 1 88 ? -7.454 3.787 -13.031 1.00 94.69 88 LYS A CA 1
ATOM 717 C C . LYS A 1 88 ? -8.863 3.692 -12.439 1.00 94.69 88 LYS A C 1
ATOM 719 O O . LYS A 1 88 ? -9.535 4.707 -12.276 1.00 94.69 88 LYS A O 1
ATOM 724 N N . ASN A 1 89 ? -9.322 2.477 -12.150 1.00 95.38 89 ASN A N 1
ATOM 725 C CA . ASN A 1 89 ? -10.674 2.181 -11.679 1.00 95.38 89 ASN A CA 1
ATOM 726 C C . ASN A 1 89 ? -10.691 1.873 -10.170 1.00 95.38 89 ASN A C 1
ATOM 728 O O . ASN A 1 89 ? -11.516 1.091 -9.697 1.00 95.38 89 ASN A O 1
ATOM 732 N N . ASP A 1 90 ? -9.766 2.465 -9.409 1.00 93.62 90 ASP A N 1
ATOM 733 C CA . ASP A 1 90 ? -9.719 2.340 -7.954 1.00 93.62 90 ASP A CA 1
ATOM 734 C C . ASP A 1 90 ? -10.980 2.918 -7.281 1.00 93.62 90 ASP A C 1
ATOM 736 O O . ASP A 1 90 ? -11.565 3.899 -7.749 1.00 93.62 90 ASP A O 1
ATOM 740 N N . LEU A 1 91 ? -11.339 2.376 -6.114 1.00 90.06 91 LEU A N 1
ATOM 741 C CA . LEU A 1 91 ? -12.437 2.858 -5.266 1.00 90.06 91 LEU A CA 1
ATOM 742 C C . LEU A 1 91 ? -12.280 4.339 -4.883 1.00 90.06 91 LEU A C 1
ATOM 744 O O . LEU A 1 91 ? -13.268 5.024 -4.620 1.00 90.06 91 LEU A O 1
ATOM 748 N N . LEU A 1 92 ? -11.038 4.830 -4.819 1.00 88.25 92 LEU A N 1
ATOM 749 C CA . LEU A 1 92 ? -10.697 6.204 -4.452 1.00 88.25 92 LEU A CA 1
ATOM 750 C C . LEU A 1 92 ? -9.777 6.870 -5.488 1.00 88.25 92 LEU A C 1
ATOM 752 O O . LEU A 1 92 ? -8.970 7.727 -5.116 1.00 88.25 92 LEU A O 1
ATOM 756 N N . ALA A 1 93 ? -9.891 6.510 -6.773 1.00 87.75 93 ALA A N 1
ATOM 757 C CA . ALA A 1 93 ? -8.937 6.903 -7.819 1.00 87.75 93 ALA A CA 1
ATOM 758 C C . ALA A 1 93 ? -8.575 8.408 -7.827 1.00 87.75 93 ALA A C 1
ATOM 760 O O . ALA A 1 93 ? -7.390 8.716 -7.663 1.00 87.75 93 ALA A O 1
ATOM 761 N N . PRO A 1 94 ? -9.527 9.372 -7.850 1.00 89.25 94 PRO A N 1
ATOM 762 C CA . PRO A 1 94 ? -9.175 10.800 -7.853 1.00 89.25 94 PRO A CA 1
ATOM 763 C C . PRO A 1 94 ? -8.433 11.245 -6.585 1.00 89.25 94 PRO A C 1
ATOM 765 O O . PRO A 1 94 ? -7.605 12.159 -6.598 1.00 89.25 94 PRO A O 1
ATOM 768 N N . TYR A 1 95 ? -8.741 10.612 -5.451 1.00 88.12 95 TYR A N 1
ATOM 769 C CA . TYR A 1 95 ? -8.114 10.921 -4.174 1.00 88.12 95 TYR A CA 1
ATOM 770 C C . TYR A 1 95 ? -6.683 10.376 -4.101 1.00 88.12 95 TYR A C 1
ATOM 772 O O . TYR A 1 95 ? -5.784 11.114 -3.688 1.00 88.12 95 TYR A O 1
ATOM 780 N N . LEU A 1 96 ? -6.474 9.122 -4.512 1.00 89.06 96 LEU A N 1
ATOM 781 C CA . LEU A 1 96 ? -5.164 8.469 -4.525 1.00 89.06 96 LEU A CA 1
ATOM 782 C C . LEU A 1 96 ? -4.226 9.124 -5.539 1.00 89.06 96 LEU A C 1
ATOM 784 O O . LEU A 1 96 ? -3.089 9.439 -5.192 1.00 89.06 96 LEU A O 1
ATOM 788 N N . GLU A 1 97 ? -4.721 9.444 -6.735 1.00 88.19 97 GLU A N 1
ATOM 789 C CA . GLU A 1 97 ? -3.948 10.160 -7.751 1.00 88.19 97 GLU A CA 1
ATOM 790 C C . GLU A 1 97 ? -3.494 11.534 -7.238 1.00 88.19 97 GLU A C 1
ATOM 792 O O . GLU A 1 97 ? -2.330 11.916 -7.382 1.00 88.19 97 GLU A O 1
ATOM 797 N N . ARG A 1 98 ? -4.377 12.267 -6.546 1.00 88.00 98 ARG A N 1
ATOM 798 C CA . ARG A 1 98 ? -4.016 13.545 -5.919 1.00 88.00 98 ARG A CA 1
ATOM 799 C C . ARG A 1 98 ? -2.953 13.383 -4.830 1.00 88.00 98 ARG A C 1
ATOM 801 O O . ARG A 1 98 ? -2.083 14.250 -4.711 1.00 88.00 98 ARG A O 1
ATOM 808 N N . ILE A 1 99 ? -3.014 12.324 -4.018 1.00 86.12 99 ILE A N 1
ATOM 809 C CA . ILE A 1 99 ? -1.969 12.042 -3.020 1.00 86.12 99 ILE A CA 1
ATOM 810 C C . ILE A 1 99 ? -0.646 11.755 -3.718 1.00 86.12 99 ILE A C 1
ATOM 812 O O . ILE A 1 99 ? 0.347 12.388 -3.365 1.00 86.12 99 ILE A O 1
ATOM 816 N N . ALA A 1 100 ? -0.637 10.874 -4.718 1.00 87.25 100 ALA A N 1
ATOM 817 C CA . ALA A 1 100 ? 0.569 10.516 -5.452 1.00 87.25 100 ALA A CA 1
ATOM 818 C C . ALA A 1 100 ? 1.218 11.755 -6.085 1.00 87.25 100 ALA A C 1
ATOM 820 O O . ALA A 1 100 ? 2.386 12.042 -5.830 1.00 87.25 100 ALA A O 1
ATOM 821 N N . LYS A 1 101 ? 0.426 12.588 -6.775 1.00 84.75 101 LYS A N 1
ATOM 822 C CA . LYS A 1 101 ? 0.867 13.887 -7.312 1.00 84.75 101 LYS A CA 1
ATOM 823 C C . LYS A 1 101 ? 1.424 14.815 -6.230 1.00 84.75 101 LYS A C 1
ATOM 825 O O . LYS A 1 101 ? 2.438 15.475 -6.438 1.00 84.75 101 LYS A O 1
ATOM 830 N N . THR A 1 102 ? 0.789 14.866 -5.056 1.00 83.31 102 THR A N 1
ATOM 831 C CA . THR A 1 102 ? 1.269 15.693 -3.936 1.00 83.31 102 THR A CA 1
ATOM 832 C C . THR A 1 102 ? 2.609 15.194 -3.404 1.00 83.31 102 THR A C 1
ATOM 834 O O . THR A 1 102 ? 3.478 16.017 -3.120 1.00 83.31 102 THR A O 1
ATOM 837 N N . MET A 1 103 ? 2.778 13.877 -3.271 1.00 81.62 103 MET A N 1
ATOM 838 C CA . MET A 1 103 ? 4.030 13.260 -2.834 1.00 81.62 103 MET A CA 1
ATOM 839 C C . MET A 1 103 ? 5.148 13.521 -3.837 1.00 81.62 103 MET A C 1
ATOM 841 O O . MET A 1 103 ? 6.217 13.955 -3.436 1.00 81.62 103 MET A O 1
ATOM 845 N N . MET A 1 104 ? 4.878 13.365 -5.133 1.00 82.25 104 MET A N 1
ATOM 846 C CA . MET A 1 104 ? 5.852 13.657 -6.188 1.00 82.25 104 MET A CA 1
ATOM 847 C C . MET A 1 104 ? 6.256 15.138 -6.229 1.00 82.25 104 MET A C 1
ATOM 849 O O . MET A 1 104 ? 7.421 15.448 -6.434 1.00 82.25 104 MET A O 1
ATOM 853 N N . LYS A 1 105 ? 5.310 16.067 -6.013 1.00 80.56 105 LYS A N 1
ATOM 854 C CA . LYS A 1 105 ? 5.583 17.516 -6.058 1.00 80.56 105 LYS A CA 1
ATOM 855 C C . LYS A 1 105 ? 6.311 18.039 -4.819 1.00 80.56 105 LYS A C 1
ATOM 857 O O . LYS A 1 105 ? 7.092 18.978 -4.916 1.00 80.56 105 LYS A O 1
ATOM 862 N N . LYS A 1 106 ? 5.969 17.522 -3.636 1.00 78.56 106 LYS A N 1
ATOM 863 C CA . LYS A 1 106 ? 6.526 17.996 -2.355 1.00 78.56 106 LYS A CA 1
ATOM 864 C C . LYS A 1 106 ? 7.754 17.211 -1.908 1.00 78.56 106 LYS A C 1
ATOM 866 O O . LYS A 1 106 ? 8.430 17.673 -0.994 1.00 78.56 106 LYS A O 1
ATOM 871 N N . GLY A 1 107 ? 7.967 16.055 -2.526 1.00 75.06 107 GLY A N 1
ATOM 872 C CA . GLY A 1 107 ? 9.105 15.175 -2.351 1.00 75.06 107 GLY A CA 1
ATOM 873 C C . GLY A 1 107 ? 10.423 15.820 -2.738 1.00 75.06 107 GLY A C 1
ATOM 874 O O . GLY A 1 107 ? 10.488 16.550 -3.724 1.00 75.06 107 GLY A O 1
ATOM 875 N N . ASN A 1 108 ? 11.479 15.509 -1.992 1.00 78.12 108 ASN A N 1
ATOM 876 C CA . ASN A 1 108 ? 12.863 15.770 -2.395 1.00 78.12 108 ASN A CA 1
ATOM 877 C C . ASN A 1 108 ? 13.571 14.515 -2.953 1.00 78.12 108 ASN A C 1
ATOM 879 O O . ASN A 1 108 ? 14.697 14.616 -3.434 1.00 78.12 108 ASN A O 1
ATOM 883 N N . GLY A 1 109 ? 12.922 13.346 -2.896 1.00 81.00 109 GLY A N 1
ATOM 884 C CA . GLY A 1 109 ? 13.463 12.063 -3.349 1.00 81.00 109 GLY A CA 1
ATOM 885 C C . GLY A 1 109 ? 13.092 11.701 -4.789 1.00 81.00 109 GLY A C 1
ATOM 886 O O . GLY A 1 109 ? 12.241 12.331 -5.418 1.00 81.00 109 GLY A O 1
ATOM 887 N N . LYS A 1 110 ? 13.707 10.633 -5.313 1.00 87.81 110 LYS A N 1
ATOM 888 C CA . LYS A 1 110 ? 13.344 10.066 -6.620 1.00 87.81 110 LYS A CA 1
ATOM 889 C C . LYS A 1 110 ? 12.046 9.264 -6.499 1.00 87.81 110 LYS A C 1
ATOM 891 O O . LYS A 1 110 ? 12.020 8.206 -5.875 1.00 87.81 110 LYS A O 1
ATOM 896 N N . VAL A 1 111 ? 10.973 9.765 -7.104 1.00 89.19 111 VAL A N 1
ATOM 897 C CA . VAL A 1 111 ? 9.652 9.125 -7.053 1.00 89.19 111 VAL A CA 1
ATOM 898 C C . VAL A 1 111 ? 9.164 8.809 -8.454 1.00 89.19 111 VAL A C 1
ATOM 900 O O . VAL A 1 111 ? 9.084 9.699 -9.299 1.00 89.19 111 VAL A O 1
ATOM 903 N N . TRP A 1 112 ? 8.767 7.564 -8.680 1.00 92.19 112 TRP A N 1
ATOM 904 C CA . TRP A 1 112 ? 8.138 7.116 -9.920 1.00 92.19 112 TRP A CA 1
ATOM 905 C C . TRP A 1 112 ? 6.655 6.850 -9.688 1.00 92.19 112 TRP A C 1
ATOM 907 O O . TRP A 1 112 ? 6.268 6.366 -8.628 1.00 92.19 112 TRP A O 1
ATOM 917 N N . LEU A 1 113 ? 5.816 7.157 -10.677 1.00 91.50 113 LEU A N 1
ATOM 918 C CA . LEU A 1 113 ? 4.377 6.892 -10.619 1.00 91.50 113 LEU A CA 1
ATOM 919 C C . LEU A 1 113 ? 4.004 5.774 -11.579 1.00 91.50 113 LEU A C 1
ATOM 921 O O . LEU A 1 113 ? 4.102 5.947 -12.793 1.00 91.50 113 LEU A O 1
ATOM 925 N N . SER A 1 114 ? 3.568 4.645 -11.028 1.00 93.12 114 SER A N 1
ATOM 926 C CA . SER A 1 114 ? 2.954 3.543 -11.761 1.00 93.12 114 SER A CA 1
ATOM 927 C C . SER A 1 114 ? 1.459 3.809 -11.826 1.00 93.12 114 SER A C 1
ATOM 929 O O . SER A 1 114 ? 0.725 3.555 -10.871 1.00 93.12 114 SER A O 1
ATOM 931 N N . HIS A 1 115 ? 1.017 4.404 -12.930 1.00 92.50 115 HIS A N 1
ATOM 932 C CA . HIS A 1 115 ? -0.398 4.641 -13.177 1.00 92.50 115 HIS A CA 1
ATOM 933 C C . HIS A 1 115 ? -0.932 3.496 -14.040 1.00 92.50 115 HIS A C 1
ATOM 935 O O . HIS A 1 115 ? -0.706 3.449 -15.247 1.00 92.50 115 HIS A O 1
ATOM 941 N N . PHE A 1 116 ? -1.594 2.534 -13.406 1.00 95.25 116 PHE A N 1
ATOM 942 C CA . PHE A 1 116 ? -2.010 1.291 -14.036 1.00 95.25 116 PHE A CA 1
ATOM 943 C C . PHE A 1 116 ? -3.398 1.431 -14.682 1.00 95.25 116 PHE A C 1
ATOM 945 O O . PHE A 1 116 ? -4.411 1.574 -13.994 1.00 95.25 116 PHE A O 1
ATOM 952 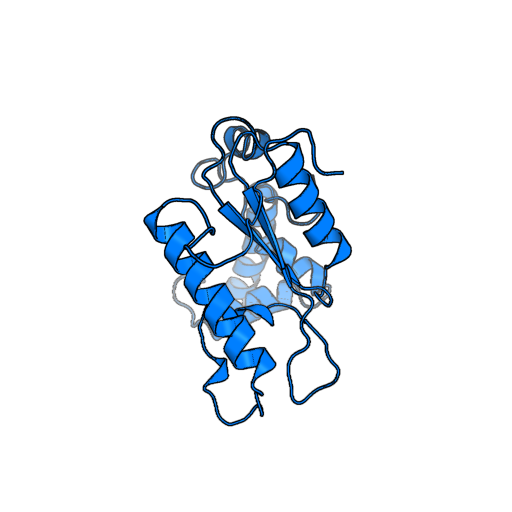N N . TYR A 1 117 ? -3.432 1.404 -16.018 1.00 95.06 117 TYR A N 1
ATOM 953 C CA . TYR A 1 117 ? -4.646 1.563 -16.840 1.00 95.06 117 TYR A CA 1
ATOM 954 C C . TYR A 1 117 ? -5.121 0.277 -17.504 1.00 95.06 117 TYR A C 1
ATOM 956 O O . TYR A 1 117 ? -6.220 0.255 -18.060 1.00 95.06 117 TYR A O 1
ATOM 964 N N . HIS A 1 118 ? -4.284 -0.757 -17.501 1.00 95.31 118 HIS A N 1
ATOM 965 C CA . HIS A 1 118 ? -4.522 -1.955 -18.287 1.00 95.31 118 HIS A CA 1
ATOM 966 C C . HIS A 1 118 ? -5.654 -2.790 -17.660 1.00 95.31 118 HIS A C 1
ATOM 968 O O . HIS A 1 118 ? -5.542 -3.178 -16.495 1.00 95.31 118 HIS A O 1
ATOM 974 N N . PRO A 1 119 ? -6.769 -3.027 -18.373 1.00 94.56 119 PRO A N 1
ATOM 975 C CA . PRO A 1 119 ? -7.894 -3.784 -17.836 1.00 94.56 119 PRO A CA 1
ATOM 976 C C . PRO A 1 119 ? -7.530 -5.262 -17.670 1.00 94.56 119 PRO A C 1
ATOM 978 O O . PRO A 1 119 ? -6.768 -5.810 -18.463 1.00 94.56 119 PRO A O 1
ATOM 981 N N . LEU A 1 120 ? -8.090 -5.928 -16.657 1.00 92.75 120 LEU A N 1
ATOM 982 C CA . LEU A 1 120 ? -7.887 -7.370 -16.507 1.00 92.75 120 LEU A CA 1
ATOM 983 C C . LEU A 1 120 ? -8.791 -8.164 -17.454 1.00 92.75 120 LEU A C 1
ATOM 985 O O . LEU A 1 120 ? -9.952 -7.801 -17.641 1.00 92.75 120 LEU A O 1
ATOM 989 N N . PRO A 1 121 ? -8.308 -9.296 -17.990 1.00 92.06 121 PRO A N 1
ATOM 990 C CA . PRO A 1 121 ? -9.134 -10.178 -18.796 1.00 92.06 121 PRO A CA 1
ATOM 991 C C . PRO A 1 121 ? -10.166 -10.913 -17.934 1.00 92.06 121 PRO A C 1
ATOM 993 O O . PRO A 1 121 ? -9.892 -11.311 -16.796 1.00 92.06 121 PRO A O 1
ATOM 996 N N . GLY A 1 122 ? -11.341 -11.162 -18.514 1.00 89.19 122 GLY A N 1
ATOM 997 C CA . GLY A 1 122 ? -12.405 -11.975 -17.913 1.00 89.19 122 GLY A CA 1
ATOM 998 C C . GLY A 1 122 ? -13.530 -11.198 -17.222 1.00 89.19 122 GLY A C 1
ATOM 999 O O . GLY A 1 122 ? -14.464 -11.833 -16.745 1.00 89.19 122 GLY A O 1
ATOM 1000 N N . ASP A 1 123 ? -13.476 -9.864 -17.176 1.00 89.56 123 ASP A N 1
ATOM 1001 C CA . ASP A 1 123 ? -14.584 -9.014 -16.726 1.00 89.56 123 ASP A CA 1
ATOM 1002 C C . ASP A 1 123 ? -14.502 -7.594 -17.326 1.00 89.56 123 ASP A C 1
ATOM 1004 O O . ASP A 1 123 ? -13.587 -7.273 -18.083 1.00 89.56 123 ASP A O 1
ATOM 1008 N N . ASP A 1 124 ? -15.491 -6.753 -17.015 1.00 92.31 124 ASP A N 1
ATOM 1009 C CA . ASP A 1 124 ? -15.623 -5.367 -17.481 1.00 92.31 124 ASP A CA 1
ATOM 1010 C C . ASP A 1 124 ? -15.197 -4.326 -16.425 1.00 92.31 124 ASP A C 1
ATOM 1012 O O . ASP A 1 124 ? -15.506 -3.139 -16.546 1.00 92.31 124 ASP A O 1
ATOM 1016 N N . LYS A 1 125 ? -14.494 -4.745 -15.362 1.00 92.88 125 LYS A N 1
ATOM 1017 C CA . LYS A 1 125 ? -14.193 -3.887 -14.201 1.00 92.88 125 LYS A CA 1
ATOM 1018 C C . LYS A 1 125 ? -12.975 -2.986 -14.395 1.00 92.88 125 LYS A C 1
ATOM 1020 O O . LYS A 1 125 ? -12.696 -2.142 -13.541 1.00 92.88 125 LYS A O 1
ATOM 1025 N N . GLY A 1 126 ? -12.265 -3.127 -15.511 1.00 94.50 126 GLY A N 1
ATOM 1026 C CA . GLY A 1 126 ? -11.096 -2.314 -15.833 1.00 94.50 126 GLY A CA 1
ATOM 1027 C C . GLY A 1 126 ? -9.904 -2.596 -14.913 1.00 94.50 126 GLY A C 1
ATOM 1028 O O . GLY A 1 126 ? -9.679 -3.731 -14.495 1.00 94.50 126 GLY A O 1
ATOM 1029 N N . ALA A 1 127 ? -9.126 -1.557 -14.609 1.00 95.44 127 ALA A N 1
ATOM 1030 C CA . ALA A 1 127 ? -7.983 -1.614 -13.698 1.00 95.44 127 ALA A CA 1
ATOM 1031 C C . ALA A 1 127 ? -8.434 -1.251 -12.275 1.00 95.44 127 ALA A C 1
ATOM 1033 O O . ALA A 1 127 ? -8.220 -0.130 -11.812 1.00 95.44 127 ALA A O 1
ATOM 1034 N N . TRP A 1 128 ? -9.152 -2.166 -11.628 1.00 95.38 128 TRP A N 1
ATOM 1035 C CA . TRP A 1 128 ? -9.727 -1.991 -10.291 1.00 95.38 128 TRP A CA 1
ATOM 1036 C C . TRP A 1 128 ? -8.669 -2.034 -9.169 1.00 95.38 128 TRP A C 1
ATOM 1038 O O . TRP A 1 128 ? -7.492 -2.302 -9.401 1.00 95.38 128 TRP A O 1
ATOM 1048 N N . HIS A 1 129 ? -9.075 -1.764 -7.926 1.00 95.06 129 HIS A N 1
ATOM 1049 C CA . HIS A 1 129 ? -8.161 -1.691 -6.779 1.00 95.06 129 HIS A CA 1
ATOM 1050 C C . HIS A 1 129 ? -7.354 -2.988 -6.570 1.00 95.06 129 HIS A C 1
ATOM 1052 O O . HIS A 1 129 ? -7.931 -4.004 -6.200 1.00 95.06 129 HIS A O 1
ATOM 1058 N N . SER A 1 130 ? -6.021 -2.936 -6.693 1.00 93.69 130 SER A N 1
ATOM 1059 C CA . SER A 1 130 ? -5.102 -4.099 -6.650 1.00 93.69 130 SER A CA 1
ATOM 1060 C C . SER A 1 130 ? -5.050 -4.967 -7.922 1.00 93.69 130 SER A C 1
ATOM 1062 O O . SER A 1 130 ? -4.491 -6.065 -7.908 1.00 93.69 130 SER A O 1
ATOM 1064 N N . ALA A 1 131 ? -5.591 -4.484 -9.042 1.00 94.38 131 ALA A N 1
ATOM 1065 C CA . ALA A 1 131 ? -5.492 -5.121 -10.358 1.00 94.38 131 ALA A CA 1
ATOM 1066 C C . ALA A 1 131 ? -4.039 -5.305 -10.846 1.00 94.38 131 ALA A C 1
ATOM 1068 O O . ALA A 1 131 ? -3.698 -6.320 -11.450 1.00 94.38 131 ALA A O 1
ATOM 1069 N N . ASP A 1 132 ? -3.174 -4.336 -10.562 1.00 94.94 132 ASP A N 1
ATOM 1070 C CA . ASP A 1 132 ? -1.754 -4.312 -10.924 1.00 94.94 132 ASP A CA 1
ATOM 1071 C C . ASP A 1 132 ? -0.937 -5.436 -10.263 1.00 94.94 132 ASP A C 1
ATOM 1073 O O . ASP A 1 132 ? 0.037 -5.922 -10.849 1.00 94.94 132 ASP A O 1
ATOM 1077 N N . LEU A 1 133 ? -1.365 -5.916 -9.089 1.00 94.69 133 LEU A N 1
ATOM 1078 C CA . LEU A 1 133 ? -0.700 -7.002 -8.360 1.00 94.69 133 LEU A CA 1
ATOM 1079 C C . LEU A 1 133 ? -0.598 -8.290 -9.186 1.00 94.69 133 LEU A C 1
ATOM 1081 O O . LEU A 1 133 ? 0.379 -9.027 -9.058 1.00 94.69 133 LEU A O 1
ATOM 1085 N N . TRP A 1 134 ? -1.558 -8.527 -10.084 1.00 94.12 134 TRP A N 1
ATOM 1086 C CA . TRP A 1 134 ? -1.534 -9.666 -11.000 1.00 94.12 134 TRP A CA 1
ATOM 1087 C C . TRP A 1 134 ? -0.303 -9.684 -11.904 1.00 94.12 134 TRP A C 1
ATOM 1089 O O . TRP A 1 134 ? 0.247 -10.745 -12.199 1.00 94.12 134 TRP A O 1
ATOM 1099 N N . TYR A 1 135 ? 0.150 -8.501 -12.304 1.00 95.19 135 TYR A N 1
ATOM 1100 C CA . TYR A 1 135 ? 1.253 -8.317 -13.234 1.00 95.19 135 TYR A CA 1
ATOM 1101 C C . TYR A 1 135 ? 2.578 -8.192 -12.488 1.00 95.19 135 TYR A C 1
ATOM 1103 O O . TYR A 1 135 ? 3.558 -8.812 -12.905 1.00 95.19 135 TYR A O 1
ATOM 1111 N N . ILE A 1 136 ? 2.592 -7.449 -11.374 1.00 94.75 136 ILE A N 1
ATOM 1112 C CA . ILE A 1 136 ? 3.785 -7.213 -10.544 1.00 94.75 136 ILE A CA 1
ATOM 1113 C C . ILE A 1 136 ? 4.269 -8.513 -9.892 1.00 94.75 136 ILE A C 1
ATOM 1115 O O . ILE A 1 136 ? 5.469 -8.767 -9.872 1.00 94.75 136 ILE A O 1
ATOM 1119 N N . PHE A 1 137 ? 3.363 -9.364 -9.403 1.00 92.69 137 PHE A N 1
ATOM 1120 C CA . PHE A 1 137 ? 3.734 -10.631 -8.761 1.00 92.69 137 PHE A CA 1
ATOM 1121 C C . PHE A 1 137 ? 3.726 -11.838 -9.709 1.00 92.69 137 PHE A C 1
ATOM 1123 O O . PHE A 1 137 ? 4.093 -12.934 -9.299 1.00 92.69 137 PHE A O 1
ATOM 1130 N N . GLY A 1 138 ? 3.350 -11.658 -10.979 1.00 88.31 138 GLY A N 1
ATOM 1131 C CA . GLY A 1 138 ? 3.293 -12.758 -11.948 1.00 88.31 138 GLY A CA 1
ATOM 1132 C C . GLY A 1 138 ? 2.161 -13.761 -11.686 1.00 88.31 138 GLY A C 1
ATOM 1133 O O . GLY A 1 138 ? 2.272 -14.927 -12.055 1.00 88.31 138 GLY A O 1
ATOM 1134 N N . LEU A 1 139 ? 1.068 -13.319 -11.054 1.00 87.38 139 LEU A N 1
ATOM 1135 C CA . LEU A 1 139 ? -0.120 -14.146 -10.793 1.00 87.38 139 LEU A CA 1
ATOM 1136 C C . LEU A 1 139 ? -0.934 -14.416 -12.069 1.00 87.38 139 LEU A C 1
ATOM 1138 O O . LEU A 1 139 ? -1.831 -15.253 -12.078 1.00 87.38 139 LEU A O 1
ATOM 1142 N N . ASN A 1 140 ? -0.608 -13.745 -13.174 1.00 77.62 140 ASN A N 1
ATOM 1143 C CA . ASN A 1 140 ? -1.160 -14.000 -14.506 1.00 77.62 140 ASN A CA 1
ATOM 1144 C C . ASN A 1 140 ? -0.896 -15.421 -15.051 1.00 77.62 140 ASN A C 1
ATOM 1146 O O . ASN A 1 140 ? -1.373 -15.775 -16.126 1.00 77.62 140 ASN A O 1
ATOM 1150 N N . GLN A 1 141 ? -0.144 -16.244 -14.320 1.00 73.12 141 GLN A N 1
ATOM 1151 C CA . GLN A 1 141 ? 0.031 -17.671 -14.591 1.00 73.12 141 GLN A CA 1
ATOM 1152 C C . GLN A 1 141 ? -1.134 -18.539 -14.069 1.00 73.12 141 GLN A C 1
ATOM 1154 O O . GLN A 1 141 ? -1.139 -19.748 -14.293 1.00 73.12 141 GLN A O 1
ATOM 1159 N N . HIS A 1 142 ? -2.123 -17.960 -13.374 1.00 70.12 142 HIS A N 1
ATOM 1160 C CA . HIS A 1 142 ? -3.265 -18.712 -12.845 1.00 70.12 142 HIS A CA 1
ATOM 1161 C C . HIS A 1 142 ? -4.388 -18.940 -13.874 1.00 70.12 142 HIS A C 1
ATOM 1163 O O . HIS A 1 142 ? -4.723 -18.036 -14.639 1.00 70.12 142 HIS A O 1
ATOM 1169 N N . PRO A 1 143 ? -5.043 -20.119 -13.848 1.00 64.19 143 PRO A N 1
ATOM 1170 C CA . PRO A 1 143 ? -5.846 -20.608 -14.972 1.00 64.19 143 PRO A CA 1
ATOM 1171 C C . PRO A 1 143 ? -7.258 -20.017 -15.088 1.00 64.19 143 PRO A C 1
ATOM 1173 O O . PRO A 1 143 ? -7.889 -20.169 -16.131 1.00 64.19 143 PRO A O 1
ATOM 1176 N N . TRP A 1 144 ? -7.802 -19.371 -14.049 1.00 84.38 144 TRP A N 1
ATOM 1177 C CA . TRP A 1 144 ? -9.206 -18.932 -14.092 1.00 84.38 144 TRP A CA 1
ATOM 1178 C C . TRP A 1 144 ? -9.429 -17.642 -14.895 1.00 84.38 144 TRP A C 1
ATOM 1180 O O . TRP A 1 144 ? -10.555 -17.371 -15.309 1.00 84.38 144 TRP A O 1
ATOM 1190 N N . ARG A 1 145 ? -8.379 -16.843 -15.132 1.00 88.56 145 ARG A N 1
ATOM 1191 C CA . ARG A 1 145 ? -8.406 -15.685 -16.039 1.00 88.56 145 ARG A CA 1
ATOM 1192 C C . ARG A 1 145 ? -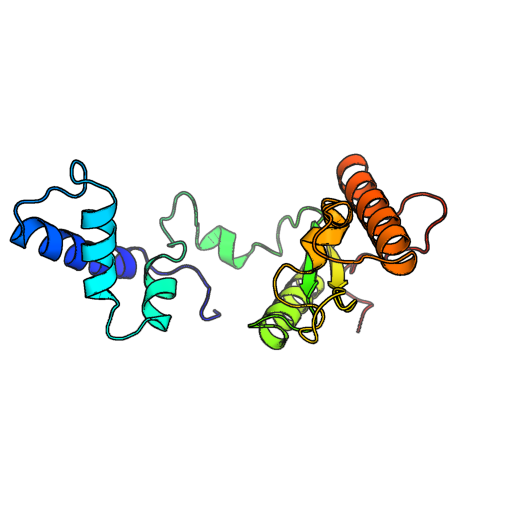7.603 -16.015 -17.293 1.00 88.56 145 ARG A C 1
ATOM 1194 O O . ARG A 1 145 ? -6.487 -16.512 -17.209 1.00 88.56 145 ARG A O 1
ATOM 1201 N N . LYS A 1 146 ? -8.167 -15.710 -18.462 1.00 89.88 146 LYS A N 1
ATOM 1202 C CA . LYS A 1 146 ? -7.522 -15.938 -19.763 1.00 89.88 146 LYS A CA 1
ATOM 1203 C C . LYS A 1 146 ? -6.620 -14.757 -20.122 1.00 89.88 146 LYS A C 1
ATOM 1205 O O . LYS A 1 146 ? -7.046 -13.865 -20.849 1.00 89.88 146 LYS A O 1
ATOM 1210 N N . PHE A 1 147 ? -5.411 -14.735 -19.572 1.00 92.62 147 PHE A N 1
ATOM 1211 C CA . PHE A 1 147 ? -4.391 -13.747 -19.931 1.00 92.62 147 PHE A CA 1
ATOM 1212 C C . PHE A 1 147 ? -3.851 -13.998 -21.343 1.00 92.62 147 PHE A C 1
ATOM 1214 O O . PHE A 1 147 ? -3.665 -15.144 -21.748 1.00 92.62 147 PHE A O 1
ATOM 1221 N N . GLY A 1 148 ? -3.632 -12.921 -22.094 1.00 91.50 148 GLY A N 1
ATOM 1222 C CA . GLY A 1 148 ? -3.088 -12.946 -23.449 1.00 91.50 148 GLY A CA 1
ATOM 1223 C C . GLY A 1 148 ? -1.663 -12.401 -23.529 1.00 91.50 148 GLY A C 1
ATOM 1224 O O . GLY A 1 148 ? -1.071 -11.964 -22.542 1.00 91.50 148 GLY A O 1
ATOM 1225 N N . ASP A 1 149 ? -1.108 -12.374 -24.739 1.00 94.12 149 ASP A N 1
ATOM 1226 C CA . ASP A 1 149 ? 0.286 -11.975 -24.981 1.00 94.12 149 ASP A CA 1
ATOM 1227 C C . ASP A 1 149 ? 0.613 -10.564 -24.475 1.00 94.12 149 ASP A C 1
ATOM 1229 O O . ASP A 1 149 ? 1.692 -10.328 -23.926 1.00 94.12 149 ASP A O 1
ATOM 1233 N N . ALA A 1 150 ? -0.332 -9.627 -24.605 1.00 93.19 150 ALA A N 1
ATOM 1234 C CA . ALA A 1 150 ? -0.184 -8.273 -24.077 1.00 93.19 150 ALA A CA 1
ATOM 1235 C C . ALA A 1 150 ? -0.016 -8.270 -22.547 1.00 93.19 150 ALA A C 1
ATOM 1237 O O . ALA A 1 150 ? 0.820 -7.532 -22.023 1.00 93.19 150 ALA A O 1
ATOM 1238 N N . ASP A 1 151 ? -0.744 -9.137 -21.840 1.00 94.62 151 ASP A N 1
ATOM 1239 C CA . ASP A 1 151 ? -0.658 -9.271 -20.387 1.00 94.62 151 ASP A CA 1
ATOM 1240 C C . ASP A 1 151 ? 0.679 -9.868 -19.954 1.00 94.62 151 ASP A C 1
ATOM 1242 O O . ASP A 1 151 ? 1.317 -9.382 -19.017 1.00 94.62 151 ASP A O 1
ATOM 1246 N N . TYR A 1 152 ? 1.134 -10.913 -20.652 1.00 94.69 152 TYR A N 1
ATOM 1247 C CA . TYR A 1 152 ? 2.427 -11.541 -20.385 1.00 94.69 152 TYR A CA 1
ATOM 1248 C C . TYR A 1 152 ? 3.586 -10.584 -20.662 1.00 94.69 152 TYR A C 1
ATOM 1250 O O . TYR A 1 152 ? 4.514 -10.502 -19.851 1.00 94.69 152 TYR A O 1
ATOM 1258 N N . LYS A 1 153 ? 3.511 -9.806 -21.749 1.00 94.69 153 LYS A N 1
ATOM 1259 C CA . LYS A 1 153 ? 4.491 -8.763 -22.071 1.00 94.69 153 LYS A CA 1
ATOM 1260 C C . LYS A 1 153 ? 4.521 -7.681 -20.991 1.00 94.69 153 LYS A C 1
ATOM 1262 O O . LYS A 1 153 ? 5.597 -7.372 -20.478 1.00 94.69 153 LYS A O 1
ATOM 1267 N N . LEU A 1 154 ? 3.356 -7.164 -20.599 1.00 95.31 154 LEU A N 1
ATOM 1268 C CA . LEU A 1 154 ? 3.232 -6.148 -19.554 1.00 95.31 154 LEU A CA 1
ATOM 1269 C C . LEU A 1 154 ? 3.745 -6.654 -18.198 1.00 95.31 154 LEU A C 1
ATOM 1271 O O . LEU A 1 154 ? 4.526 -5.971 -17.540 1.00 95.31 154 LEU A O 1
ATOM 1275 N N . SER A 1 155 ? 3.364 -7.868 -17.791 1.00 95.56 155 SER A N 1
ATOM 1276 C CA . SER A 1 155 ? 3.857 -8.490 -16.555 1.00 95.56 155 SER A CA 1
ATOM 1277 C C . SER A 1 155 ? 5.367 -8.733 -16.596 1.00 95.56 155 SER A C 1
ATOM 1279 O O . SER A 1 155 ? 6.055 -8.553 -15.590 1.00 95.56 155 SER A O 1
ATOM 1281 N N . GLY A 1 156 ? 5.914 -9.130 -17.748 1.00 95.50 156 GLY A N 1
ATOM 1282 C CA . GLY A 1 156 ? 7.355 -9.270 -17.947 1.00 95.50 156 GLY A CA 1
ATOM 1283 C C . GLY A 1 156 ? 8.104 -7.950 -17.754 1.00 95.50 156 GLY A C 1
ATOM 1284 O O . GLY A 1 156 ? 9.108 -7.918 -17.042 1.00 95.50 156 GLY A O 1
ATOM 1285 N N . GLU A 1 157 ? 7.605 -6.862 -18.343 1.00 95.88 157 GLU A N 1
ATOM 1286 C CA . GLU A 1 157 ? 8.184 -5.525 -18.189 1.00 95.88 157 GLU A CA 1
ATOM 1287 C C . GLU A 1 157 ? 8.071 -5.008 -16.749 1.00 95.88 157 GLU A C 1
ATOM 1289 O O . GLU A 1 157 ? 9.084 -4.625 -16.162 1.00 95.88 157 GLU A O 1
ATOM 1294 N N . LEU A 1 158 ? 6.873 -5.038 -16.149 1.00 96.31 158 LEU A N 1
ATOM 1295 C CA . LEU A 1 158 ? 6.657 -4.550 -14.783 1.00 96.31 158 LEU A CA 1
ATOM 1296 C C . LEU A 1 158 ? 7.556 -5.276 -13.782 1.00 96.31 158 LEU A C 1
ATOM 1298 O O . LEU A 1 158 ? 8.227 -4.625 -12.984 1.00 96.31 158 LEU A O 1
ATOM 1302 N N . ARG A 1 159 ? 7.659 -6.607 -13.869 1.00 96.31 159 ARG A N 1
ATOM 1303 C CA . ARG A 1 159 ? 8.560 -7.378 -13.002 1.00 96.31 159 ARG A CA 1
ATOM 1304 C C . ARG A 1 159 ? 10.015 -6.973 -13.180 1.00 96.31 159 ARG A C 1
ATOM 1306 O O . ARG A 1 159 ? 10.687 -6.722 -12.187 1.00 96.31 159 ARG A O 1
ATOM 1313 N N . LYS A 1 160 ? 10.498 -6.845 -14.421 1.00 97.06 160 LYS A N 1
ATOM 1314 C CA . LYS A 1 160 ? 11.877 -6.399 -14.684 1.00 97.06 160 LYS A CA 1
ATOM 1315 C C . LYS A 1 160 ? 12.145 -5.026 -14.077 1.00 97.06 160 LYS A C 1
ATOM 1317 O O . LYS A 1 160 ? 13.143 -4.870 -13.384 1.00 97.06 160 LYS A O 1
ATOM 1322 N N . ARG A 1 161 ? 11.242 -4.062 -14.272 1.00 97.44 161 ARG A N 1
ATOM 1323 C CA . ARG A 1 161 ? 11.373 -2.705 -13.720 1.00 97.44 161 ARG A CA 1
ATOM 1324 C C . ARG A 1 161 ? 11.361 -2.688 -12.191 1.00 97.44 161 ARG A C 1
ATOM 1326 O O . ARG A 1 161 ? 12.185 -2.007 -11.594 1.00 97.44 161 ARG A O 1
ATOM 1333 N N . TYR A 1 162 ? 10.474 -3.449 -11.549 1.00 97.25 162 TYR A N 1
ATOM 1334 C CA . TYR A 1 162 ? 10.406 -3.516 -10.085 1.00 97.25 162 TYR A CA 1
ATOM 1335 C C . TYR A 1 162 ? 11.617 -4.248 -9.489 1.00 97.25 162 TYR A C 1
ATOM 1337 O O . TYR A 1 162 ? 12.181 -3.787 -8.499 1.00 97.25 162 TYR A O 1
ATOM 1345 N N . CYS A 1 163 ? 12.070 -5.345 -10.103 1.00 97.25 163 CYS A N 1
ATOM 1346 C CA . CYS A 1 163 ? 13.302 -6.021 -9.696 1.00 97.25 163 CYS A CA 1
ATOM 1347 C C . CYS A 1 163 ? 14.530 -5.118 -9.864 1.00 97.25 163 CYS A C 1
ATOM 1349 O O . CYS A 1 163 ? 15.390 -5.107 -8.988 1.00 97.25 163 CYS A O 1
ATOM 1351 N N . GLU A 1 164 ? 14.610 -4.362 -10.960 1.00 97.94 164 GLU A N 1
ATOM 1352 C CA . GLU A 1 164 ? 15.682 -3.389 -11.180 1.00 97.94 164 GLU A CA 1
ATOM 1353 C C . GLU A 1 164 ? 15.662 -2.306 -10.102 1.00 97.94 164 GLU A C 1
ATOM 1355 O O . GLU A 1 164 ? 16.679 -2.049 -9.466 1.00 97.94 164 GLU A O 1
ATOM 1360 N N . PHE A 1 165 ? 14.481 -1.767 -9.794 1.00 97.44 165 PHE A N 1
ATOM 1361 C CA . PHE A 1 165 ? 14.316 -0.779 -8.738 1.00 97.44 165 PHE A CA 1
ATOM 1362 C C . PHE A 1 165 ? 14.806 -1.278 -7.374 1.00 97.44 165 PHE A C 1
ATOM 1364 O O . PHE A 1 165 ? 15.491 -0.546 -6.667 1.00 97.44 165 PHE A O 1
ATOM 1371 N N . VAL A 1 166 ? 14.512 -2.527 -7.009 1.00 96.56 166 VAL A N 1
ATOM 1372 C CA . VAL A 1 166 ? 15.011 -3.111 -5.754 1.00 96.56 166 VAL A CA 1
ATOM 1373 C C . VAL A 1 166 ? 16.541 -3.227 -5.749 1.00 96.56 166 VAL A C 1
ATOM 1375 O O . VAL A 1 166 ? 17.158 -3.018 -4.708 1.00 96.56 166 VAL A O 1
ATOM 1378 N N . LYS A 1 167 ? 17.165 -3.531 -6.894 1.00 97.06 167 LYS A N 1
ATOM 1379 C CA . LYS A 1 167 ? 18.624 -3.689 -7.012 1.00 97.06 167 LYS A CA 1
ATOM 1380 C C . LYS A 1 167 ? 19.374 -2.358 -7.039 1.00 97.06 167 LYS A C 1
ATOM 1382 O O . LYS A 1 167 ? 20.444 -2.258 -6.449 1.00 97.06 167 LYS A O 1
ATOM 1387 N N . THR A 1 168 ? 18.845 -1.364 -7.750 1.00 95.88 168 THR A N 1
ATOM 1388 C CA . THR A 1 168 ? 19.592 -0.150 -8.126 1.00 95.88 168 THR A CA 1
ATOM 1389 C C . THR A 1 168 ? 18.912 1.151 -7.707 1.00 95.88 168 THR A C 1
ATOM 1391 O O . THR A 1 168 ? 19.423 2.231 -7.994 1.00 95.88 168 THR A O 1
ATOM 1394 N N . GLN A 1 169 ? 17.759 1.077 -7.032 1.00 93.69 169 GLN A N 1
ATOM 1395 C CA . GLN A 1 169 ? 16.909 2.226 -6.695 1.00 93.69 169 GLN A CA 1
ATOM 1396 C C . GLN A 1 169 ? 16.420 3.009 -7.930 1.00 93.69 169 GLN A C 1
ATOM 1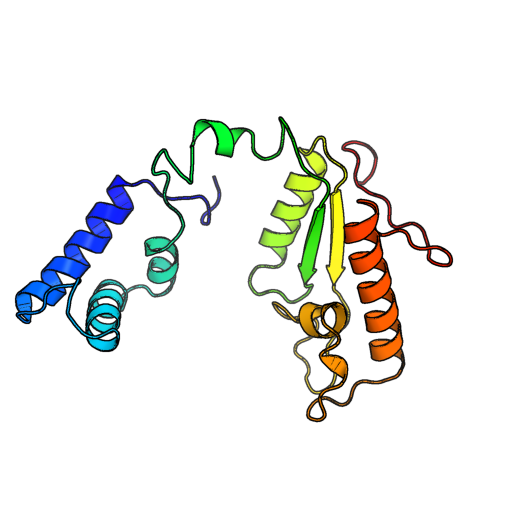398 O O . GLN A 1 169 ? 16.084 4.189 -7.828 1.00 93.69 169 GLN A O 1
ATOM 1403 N N . SER A 1 170 ? 16.365 2.360 -9.100 1.00 94.44 170 SER A N 1
ATOM 1404 C CA . SER A 1 170 ? 15.903 2.921 -10.375 1.00 94.44 170 SER A CA 1
ATOM 1405 C C . SER A 1 170 ? 15.128 1.865 -11.182 1.00 94.44 170 SER A C 1
ATOM 1407 O O . SER A 1 170 ? 15.641 0.770 -11.373 1.00 94.44 170 SER A O 1
ATOM 1409 N N . PRO A 1 171 ? 13.918 2.139 -11.703 1.00 96.69 171 PRO A N 1
ATOM 1410 C CA . PRO A 1 171 ? 13.119 1.164 -12.450 1.00 96.69 171 PRO A CA 1
ATOM 1411 C C . PRO A 1 171 ? 13.449 1.144 -13.957 1.00 96.69 171 PRO A C 1
ATOM 1413 O O . PRO A 1 171 ? 12.556 0.960 -14.792 1.00 96.69 171 PRO A O 1
ATOM 1416 N N . ASN A 1 172 ? 14.717 1.371 -14.313 1.00 97.00 172 ASN A N 1
ATOM 1417 C CA . ASN A 1 172 ? 15.188 1.550 -15.692 1.00 97.00 172 ASN A CA 1
ATOM 1418 C C . ASN A 1 172 ? 16.168 0.442 -16.114 1.00 97.00 172 ASN A C 1
ATOM 1420 O O . ASN A 1 172 ? 17.360 0.708 -16.263 1.00 97.00 172 ASN A O 1
ATOM 1424 N N . PRO A 1 173 ? 15.687 -0.801 -16.306 1.00 97.00 173 PRO A N 1
ATOM 1425 C CA . PRO A 1 173 ? 16.515 -1.875 -16.836 1.00 97.00 173 PRO A CA 1
ATOM 1426 C C . PRO A 1 173 ? 16.886 -1.603 -18.299 1.00 97.00 173 PRO A C 1
ATOM 1428 O O . PRO A 1 173 ? 16.144 -0.950 -19.037 1.00 97.00 173 PRO A O 1
ATOM 1431 N N . GLN A 1 174 ? 18.016 -2.157 -18.741 1.00 94.88 174 GLN A N 1
ATOM 1432 C CA . GLN A 1 174 ? 18.470 -2.048 -20.128 1.00 94.88 174 GLN A CA 1
ATOM 1433 C C . GLN A 1 174 ? 17.407 -2.563 -21.116 1.00 94.88 174 GLN A C 1
ATOM 1435 O O . GLN A 1 174 ? 16.754 -3.582 -20.881 1.00 94.88 174 GLN A O 1
ATOM 1440 N N . GLY A 1 175 ? 17.258 -1.865 -22.246 1.00 94.06 175 GLY A N 1
ATOM 1441 C CA . GLY A 1 175 ? 16.343 -2.251 -23.325 1.00 94.06 175 GLY A CA 1
ATOM 1442 C C . GLY A 1 175 ? 14.896 -1.783 -23.147 1.00 94.06 175 GLY A C 1
ATOM 1443 O O . GLY A 1 175 ? 14.048 -2.143 -23.959 1.00 94.06 175 GLY A O 1
ATOM 1444 N N . TYR A 1 176 ? 14.608 -0.976 -22.122 1.00 94.25 176 TYR A N 1
ATOM 1445 C CA . TYR A 1 176 ? 13.301 -0.354 -21.913 1.00 94.25 176 TYR A CA 1
ATOM 1446 C C . TYR A 1 176 ? 13.389 1.167 -22.005 1.00 94.25 176 TYR A C 1
ATOM 1448 O O . TYR A 1 176 ? 14.420 1.763 -21.695 1.00 94.25 176 TYR A O 1
ATOM 1456 N N . ALA A 1 177 ? 12.283 1.800 -22.403 1.00 93.62 177 ALA A N 1
ATOM 1457 C CA . ALA A 1 177 ? 12.171 3.252 -22.379 1.00 93.62 177 ALA A CA 1
ATOM 1458 C C . ALA A 1 177 ? 12.364 3.790 -20.953 1.00 93.62 177 ALA A C 1
ATOM 1460 O O . ALA A 1 177 ? 11.924 3.166 -19.975 1.00 93.62 177 ALA A O 1
ATOM 1461 N N . GLU A 1 178 ? 12.992 4.960 -20.855 1.00 93.94 178 GLU A N 1
ATOM 1462 C CA . GLU A 1 178 ? 13.235 5.624 -19.581 1.00 93.94 178 GLU A CA 1
ATOM 1463 C C . GLU A 1 178 ? 11.911 5.944 -18.876 1.00 93.94 178 GLU A C 1
ATOM 1465 O O . GLU A 1 178 ? 11.041 6.645 -19.395 1.00 93.94 178 GLU A O 1
ATOM 1470 N N . TRP A 1 179 ? 11.786 5.461 -17.646 1.00 93.62 179 TRP A N 1
ATOM 1471 C CA . TRP A 1 179 ? 10.787 5.895 -16.692 1.00 93.62 179 TRP A CA 1
ATOM 1472 C C . TRP A 1 179 ? 11.401 6.989 -15.828 1.00 93.62 179 TRP A C 1
ATOM 1474 O O . TRP A 1 179 ? 12.221 6.736 -14.937 1.00 93.62 179 TRP A O 1
ATOM 1484 N N . LYS A 1 180 ? 11.023 8.230 -16.126 1.00 89.75 180 LYS A N 1
ATOM 1485 C CA . LYS A 1 180 ? 11.558 9.403 -15.440 1.00 89.75 180 LYS A CA 1
ATOM 1486 C C . LYS A 1 180 ? 11.022 9.484 -14.007 1.00 89.75 180 LYS A C 1
ATOM 1488 O O . LYS A 1 180 ? 9.804 9.389 -13.818 1.00 89.75 180 LYS A O 1
ATOM 1493 N N . PRO A 1 181 ? 11.890 9.666 -12.996 1.00 87.94 181 PRO A N 1
ATOM 1494 C CA . PRO A 1 181 ? 11.429 10.066 -11.679 1.00 87.94 181 PRO A CA 1
ATOM 1495 C C . PRO A 1 181 ? 10.927 11.507 -11.748 1.00 87.94 181 PRO A C 1
ATOM 1497 O O . PRO A 1 181 ? 11.457 12.328 -12.494 1.00 87.94 181 PRO A O 1
ATOM 1500 N N . ASN A 1 182 ? 9.956 11.854 -10.914 1.00 76.00 182 ASN A N 1
ATOM 1501 C CA . ASN A 1 182 ? 9.643 13.255 -10.695 1.00 76.00 182 ASN A CA 1
ATOM 1502 C C . ASN A 1 182 ? 10.600 13.819 -9.646 1.00 76.00 182 ASN A C 1
ATOM 1504 O O . ASN A 1 182 ? 10.413 13.615 -8.449 1.00 76.00 182 ASN A O 1
ATOM 1508 N N . THR A 1 183 ? 11.632 14.523 -10.102 1.00 60.69 183 THR A N 1
ATOM 1509 C CA . THR A 1 183 ? 12.489 15.354 -9.252 1.00 60.69 183 THR A CA 1
ATOM 1510 C C . THR A 1 183 ? 11.914 16.771 -9.210 1.00 60.69 183 THR A C 1
ATOM 1512 O O . THR A 1 183 ? 12.446 17.711 -9.785 1.00 60.69 183 THR A O 1
ATOM 1515 N N . SER A 1 184 ? 10.771 16.907 -8.542 1.00 53.62 184 SER A N 1
ATOM 1516 C CA . SER A 1 184 ? 10.129 18.137 -8.051 1.00 53.62 184 SER A CA 1
ATOM 1517 C C . SER A 1 184 ? 9.847 19.351 -8.967 1.00 53.62 184 SER A C 1
ATOM 1519 O O . SER A 1 184 ? 9.185 20.259 -8.461 1.00 53.62 184 SER A O 1
ATOM 1521 N N . LYS A 1 185 ? 10.240 19.453 -10.254 1.00 50.34 185 LYS A N 1
ATOM 1522 C CA . LYS A 1 185 ? 10.031 20.730 -10.998 1.00 50.34 185 LYS A CA 1
ATOM 1523 C C . LYS A 1 185 ? 9.600 20.717 -12.472 1.00 50.34 185 LYS A C 1
ATOM 1525 O O . LYS A 1 185 ? 9.176 21.772 -12.924 1.00 50.34 185 LYS A O 1
ATOM 1530 N N . GLU A 1 186 ? 9.627 19.603 -13.203 1.00 49.09 186 GLU A N 1
ATOM 1531 C CA . GLU A 1 186 ? 9.408 19.657 -14.673 1.00 49.09 186 GLU A CA 1
ATOM 1532 C C . GLU A 1 186 ? 8.262 18.801 -15.216 1.00 49.09 186 GLU A C 1
ATOM 1534 O O . GLU A 1 186 ? 7.962 18.840 -16.404 1.00 49.09 186 GLU A O 1
ATOM 1539 N N . PHE A 1 187 ? 7.577 18.047 -14.364 1.00 46.47 187 PHE A N 1
ATOM 1540 C CA . PHE A 1 187 ? 6.413 17.276 -14.786 1.00 46.47 187 PHE A CA 1
ATOM 1541 C C . PHE A 1 187 ? 5.166 17.904 -14.192 1.00 46.47 187 PHE A C 1
ATOM 1543 O O . PHE A 1 187 ? 4.872 17.623 -13.032 1.00 46.47 187 PHE A O 1
ATOM 1550 N N . TYR A 1 188 ? 4.539 18.801 -14.963 1.00 39.44 188 TYR A N 1
ATOM 1551 C CA . TYR A 1 188 ? 3.100 19.089 -15.128 1.00 39.44 188 TYR A CA 1
ATOM 1552 C C . TYR A 1 188 ? 2.918 20.462 -15.776 1.00 39.44 188 TYR A C 1
ATOM 1554 O O . TYR A 1 188 ? 3.387 21.453 -15.173 1.00 39.44 188 TYR A O 1
#

Nearest PDB structures (foldseek):
  7p1p-assembly1_B  TM=7.515E-01  e=5.278E-05  Homo sapiens
  5lkr-assembly2_B  TM=6.868E-01  e=1.107E-04  Homo sapiens
  4ey8-assembly1_A  TM=7.767E-01  e=7.512E-04  Homo sapiens
  2j4c-assembly1_A  TM=7.295E-01  e=5.516E-04  Homo sapiens
  4qww-assembly1_A  TM=5.798E-01  e=5.186E-04  Bungarus fasciatus